Protein AF-L8M013-F1 (afdb_monomer)

Sequence (254 aa):
MNTITHNISRQSQIEHWEDLLPSPTKLKSDFVDPFDELTPGQLEDLAILSRIRWLISSNKADPNGASAQEAKQIEKAFVKQGIDVEWLLSKRQMVRQQRIEQTTNNKIEAKDIKLSGVILPLYWNNERLLTHFLLMPYLGQCSHFPPPPPNQVIFVESTEPIAIQKLTANLQKSQYSLVWVSIEGTINLAATSHQVFRVDGMSWLESSYGAICHNISLCSPKEIAQVLAWQTREERKSLYPKLTELILVDIDSN

Mean predicted aligned error: 9.91 Å

Structure (mmCIF, N/CA/C/O backbone):
data_AF-L8M013-F1
#
_entry.id   AF-L8M013-F1
#
loop_
_atom_site.group_PDB
_atom_site.id
_atom_site.type_symbol
_atom_site.label_atom_id
_atom_site.label_alt_id
_atom_site.label_comp_id
_atom_site.label_asym_id
_atom_site.label_entity_id
_atom_site.label_seq_id
_atom_site.pdbx_PDB_ins_code
_atom_site.Cartn_x
_atom_site.Cartn_y
_atom_site.Cartn_z
_atom_site.occupancy
_atom_site.B_iso_or_equiv
_atom_site.auth_seq_id
_atom_site.auth_comp_id
_atom_site.auth_asym_id
_atom_site.auth_atom_id
_atom_site.pdbx_PDB_model_num
ATOM 1 N N . MET A 1 1 ? -0.720 12.482 -54.926 1.00 36.91 1 MET A N 1
ATOM 2 C CA . MET A 1 1 ? 0.163 11.925 -53.882 1.00 36.91 1 MET A CA 1
ATOM 3 C C . MET A 1 1 ? -0.163 12.642 -52.583 1.00 36.91 1 MET A C 1
ATOM 5 O O . MET A 1 1 ? 0.314 13.748 -52.396 1.00 36.91 1 MET A O 1
ATOM 9 N N . ASN A 1 2 ? -1.039 12.071 -51.753 1.00 30.50 2 ASN A N 1
ATOM 10 C CA . ASN A 1 2 ? -1.325 12.587 -50.413 1.00 30.50 2 ASN A CA 1
ATOM 11 C C . ASN A 1 2 ? -0.838 11.548 -49.410 1.00 30.50 2 ASN A C 1
ATOM 13 O O . ASN A 1 2 ? -1.379 10.447 -49.336 1.00 30.50 2 ASN A O 1
ATOM 17 N N . THR A 1 3 ? 0.221 11.897 -48.694 1.00 33.62 3 THR A N 1
ATOM 18 C CA . THR A 1 3 ? 0.799 11.087 -47.629 1.00 33.62 3 THR A CA 1
ATOM 19 C C . THR A 1 3 ? -0.118 11.188 -46.416 1.00 33.62 3 THR A C 1
ATOM 21 O O . THR A 1 3 ? -0.244 12.251 -45.813 1.00 33.62 3 THR A O 1
ATOM 24 N N . ILE A 1 4 ? -0.796 10.091 -46.085 1.00 36.78 4 ILE A N 1
ATOM 25 C CA . ILE A 1 4 ? -1.542 9.944 -44.836 1.00 36.78 4 ILE A CA 1
ATOM 26 C C . ILE A 1 4 ? -0.498 9.715 -43.743 1.00 36.78 4 ILE A C 1
ATOM 28 O O . ILE A 1 4 ? 0.050 8.623 -43.608 1.00 36.78 4 ILE A O 1
ATOM 32 N N . THR A 1 5 ? -0.177 10.755 -42.980 1.00 34.31 5 THR A N 1
ATOM 33 C CA . THR A 1 5 ? 0.514 10.607 -41.701 1.00 34.31 5 THR A CA 1
ATOM 34 C C . THR A 1 5 ? -0.458 9.955 -40.723 1.00 34.31 5 THR A C 1
ATOM 36 O O . THR A 1 5 ? -1.356 10.599 -40.183 1.00 34.31 5 THR A O 1
ATOM 39 N N . HIS A 1 6 ? -0.298 8.647 -40.512 1.00 35.09 6 HIS A N 1
ATOM 40 C CA . HIS A 1 6 ? -0.920 7.955 -39.392 1.00 35.09 6 HIS A CA 1
ATOM 41 C C . HIS A 1 6 ? -0.385 8.565 -38.097 1.00 35.09 6 HIS A C 1
ATOM 43 O O . HIS A 1 6 ? 0.745 8.312 -37.685 1.00 35.09 6 HIS A O 1
ATOM 49 N N . ASN A 1 7 ? -1.208 9.402 -37.472 1.00 35.09 7 ASN A N 1
ATOM 50 C CA . ASN A 1 7 ? -1.009 9.853 -36.108 1.00 35.09 7 ASN A CA 1
ATOM 51 C C . ASN A 1 7 ? -1.285 8.636 -35.215 1.00 35.09 7 ASN A C 1
ATOM 53 O O . ASN A 1 7 ? -2.433 8.340 -34.883 1.00 35.09 7 ASN A O 1
ATOM 57 N N . ILE A 1 8 ? -0.239 7.854 -34.943 1.00 40.97 8 ILE A N 1
ATOM 58 C CA . ILE A 1 8 ? -0.293 6.744 -33.995 1.00 40.97 8 ILE A CA 1
ATOM 59 C C . ILE A 1 8 ? -0.664 7.369 -32.653 1.00 40.97 8 ILE A C 1
ATOM 61 O O . ILE A 1 8 ? 0.114 8.115 -32.062 1.00 40.97 8 ILE A O 1
ATOM 65 N N . SER A 1 9 ? -1.894 7.110 -32.215 1.00 39.97 9 SER A N 1
ATOM 66 C CA . SER A 1 9 ? -2.356 7.372 -30.859 1.00 39.97 9 SER A CA 1
ATOM 67 C C . SER A 1 9 ? -1.301 6.842 -29.890 1.00 39.97 9 SER A C 1
ATOM 69 O O . SER A 1 9 ? -1.160 5.626 -29.778 1.00 39.97 9 SER A O 1
ATOM 71 N N . ARG A 1 10 ? -0.553 7.722 -29.204 1.00 44.50 10 ARG A N 1
ATOM 72 C CA . ARG A 1 10 ? 0.240 7.329 -28.030 1.00 44.50 10 ARG A CA 1
ATOM 73 C C . ARG A 1 10 ? -0.723 6.610 -27.090 1.00 44.50 10 ARG A C 1
ATOM 75 O O . ARG A 1 10 ? -1.581 7.257 -26.490 1.00 44.50 10 ARG A O 1
ATOM 82 N N . GLN A 1 11 ? -0.623 5.286 -26.992 1.00 51.31 11 GLN A N 1
ATOM 83 C CA . GLN A 1 11 ? -1.161 4.589 -25.833 1.00 51.31 11 GLN A CA 1
ATOM 84 C C . GLN A 1 11 ? -0.544 5.280 -24.618 1.00 51.31 11 GLN A C 1
ATOM 86 O O . GLN A 1 11 ? 0.661 5.501 -24.558 1.00 51.31 11 GLN A O 1
ATOM 91 N N . SER A 1 12 ? -1.407 5.784 -23.743 1.00 63.56 12 SER A N 1
ATOM 92 C CA . SER A 1 12 ? -1.035 6.641 -22.622 1.00 63.56 12 SER A CA 1
ATOM 93 C C . SER A 1 12 ? -0.095 5.884 -21.685 1.00 63.56 12 SER A C 1
ATOM 95 O O . SER A 1 12 ? -0.559 5.017 -20.948 1.00 63.56 12 SER A O 1
ATOM 97 N N . GLN A 1 13 ? 1.191 6.195 -21.753 1.00 86.19 13 GLN A N 1
ATOM 98 C CA . GLN A 1 13 ? 2.230 5.671 -20.879 1.00 86.19 13 GLN A CA 1
ATOM 99 C C . GLN A 1 13 ? 2.084 6.282 -19.479 1.00 86.19 13 GLN A C 1
ATOM 101 O O . GLN A 1 13 ? 1.760 7.463 -19.357 1.00 86.19 13 GLN A O 1
ATOM 106 N N . ILE A 1 14 ? 2.291 5.478 -18.437 1.00 93.06 14 ILE A N 1
ATOM 107 C CA . ILE A 1 14 ? 2.380 5.941 -17.047 1.00 93.06 14 ILE A CA 1
ATOM 108 C C . ILE A 1 14 ? 3.816 6.405 -16.807 1.00 93.06 14 ILE A C 1
ATOM 110 O O . ILE A 1 14 ? 4.729 5.581 -16.815 1.00 93.06 14 ILE A O 1
ATOM 114 N N . GLU A 1 15 ? 4.021 7.706 -16.605 1.00 94.06 15 GLU A N 1
ATOM 115 C CA . GLU A 1 15 ? 5.359 8.297 -16.421 1.00 94.06 15 GLU A CA 1
ATOM 116 C C . GLU A 1 15 ? 5.521 8.980 -15.058 1.00 94.06 15 GLU A C 1
ATOM 118 O O . GLU A 1 15 ? 6.640 9.252 -14.606 1.00 94.06 15 GLU A O 1
ATOM 123 N N . HIS A 1 16 ? 4.406 9.263 -14.383 1.00 93.38 16 HIS A N 1
ATOM 124 C CA . HIS A 1 16 ? 4.383 10.023 -13.144 1.00 93.38 16 HIS A CA 1
ATOM 125 C C . HIS A 1 16 ? 3.481 9.375 -12.087 1.00 93.38 16 HIS A C 1
ATOM 127 O O . HIS A 1 16 ? 2.515 8.680 -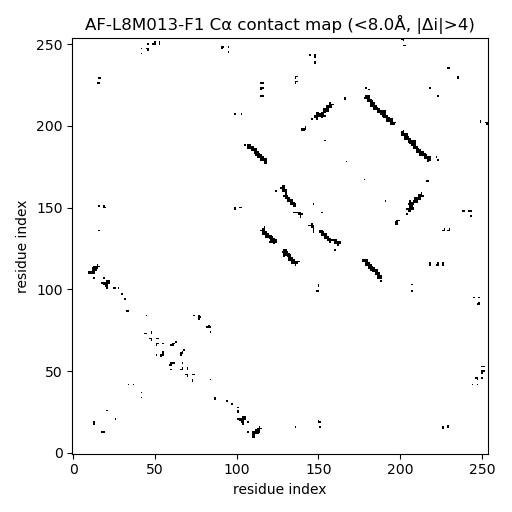12.394 1.00 93.38 16 HIS A O 1
ATOM 133 N N . TRP A 1 17 ? 3.784 9.606 -10.807 1.00 92.69 17 TRP A N 1
ATOM 134 C CA . TRP A 1 17 ? 3.012 9.033 -9.697 1.00 92.69 17 TRP A CA 1
ATOM 135 C C . TRP A 1 17 ? 1.581 9.581 -9.635 1.00 92.69 17 TRP A C 1
ATOM 137 O O . TRP A 1 17 ? 0.670 8.867 -9.207 1.00 92.69 17 TRP A O 1
ATOM 147 N N . GLU A 1 18 ? 1.366 10.812 -10.107 1.00 89.88 18 GLU A N 1
ATOM 148 C CA . GLU A 1 18 ? 0.035 11.397 -10.280 1.00 89.88 18 GLU A CA 1
ATOM 149 C C . GLU A 1 18 ? -0.837 10.652 -11.302 1.00 89.88 18 GLU A C 1
ATOM 151 O O . GLU A 1 18 ? -2.061 10.663 -11.174 1.00 89.88 18 GLU A O 1
ATOM 156 N N . ASP A 1 19 ? -0.245 9.938 -12.266 1.00 91.50 19 ASP A N 1
ATOM 157 C CA . ASP A 1 19 ? -1.005 9.162 -13.254 1.00 91.50 19 ASP A CA 1
ATOM 158 C C . ASP A 1 19 ? -1.730 7.966 -12.609 1.00 91.50 19 ASP A C 1
ATOM 160 O O . ASP A 1 19 ? -2.653 7.398 -13.194 1.00 91.50 19 ASP A O 1
ATOM 164 N N . LEU A 1 20 ? -1.342 7.584 -11.387 1.00 90.25 20 LEU A N 1
ATOM 165 C CA . LEU A 1 20 ? -1.973 6.521 -10.604 1.00 90.25 20 LEU A CA 1
ATOM 166 C C . LEU A 1 20 ? -3.153 7.013 -9.753 1.00 90.25 20 LEU A C 1
ATOM 168 O O . LEU A 1 20 ? -3.842 6.197 -9.131 1.00 90.25 20 LEU A O 1
ATOM 172 N N . LEU A 1 21 ? -3.398 8.324 -9.702 1.00 86.50 21 LEU A N 1
ATOM 173 C CA . LEU A 1 21 ? -4.532 8.895 -8.979 1.00 86.50 21 LEU A CA 1
ATOM 174 C C . LEU A 1 21 ? -5.854 8.546 -9.668 1.00 86.50 21 LEU A C 1
ATOM 176 O O . LEU A 1 21 ? -5.915 8.453 -10.899 1.00 86.50 21 LEU A O 1
ATOM 180 N N . PRO A 1 22 ? -6.946 8.374 -8.904 1.00 81.06 22 PRO A N 1
ATOM 181 C CA . PRO A 1 22 ? -8.237 8.058 -9.493 1.00 81.06 22 PRO A CA 1
ATOM 182 C C . PRO A 1 22 ? -8.670 9.177 -10.448 1.00 81.06 22 PRO A C 1
ATOM 184 O O . PRO A 1 22 ? -8.411 10.359 -10.216 1.00 81.06 22 PRO A O 1
ATOM 187 N N . SER A 1 23 ? -9.382 8.818 -11.520 1.00 67.81 23 SER A N 1
ATOM 188 C CA . SER A 1 23 ? -9.989 9.831 -12.392 1.00 67.81 23 SER A CA 1
ATOM 189 C C . SER A 1 23 ? -10.928 10.736 -11.565 1.00 67.81 23 SER A C 1
ATOM 191 O O . SER A 1 23 ? -11.692 10.202 -10.757 1.00 67.81 23 SER A O 1
ATOM 193 N N . PRO A 1 24 ? -10.971 12.066 -11.799 1.00 61.06 24 PRO A N 1
ATOM 194 C CA . PRO A 1 24 ? -11.792 13.005 -11.017 1.00 61.06 24 PRO A CA 1
ATOM 195 C C . PRO A 1 24 ? -13.281 12.633 -10.932 1.00 61.06 24 PRO A C 1
ATOM 197 O O . PRO A 1 24 ? -13.976 12.993 -9.987 1.00 61.06 24 PRO A O 1
ATOM 200 N N . THR A 1 25 ? -13.782 11.882 -11.914 1.00 54.19 25 THR A N 1
ATOM 201 C CA . THR A 1 25 ? -15.161 11.388 -11.992 1.00 54.19 25 THR A CA 1
ATOM 202 C C . THR A 1 25 ? -15.491 10.291 -10.971 1.00 54.19 25 THR A C 1
ATOM 204 O O . THR A 1 25 ? -16.665 10.080 -10.692 1.00 54.19 25 THR A O 1
ATOM 207 N N . LYS A 1 26 ? -14.487 9.606 -10.403 1.00 54.88 26 LYS A N 1
ATOM 208 C CA . LYS A 1 26 ? -14.655 8.497 -9.441 1.00 54.88 26 LYS A CA 1
ATOM 209 C C . LYS A 1 26 ? -14.830 8.972 -7.993 1.00 54.88 26 LYS A C 1
ATOM 211 O O . LYS A 1 26 ? -15.277 8.206 -7.152 1.00 54.88 26 LYS A O 1
ATOM 216 N N . LEU A 1 27 ? -14.539 10.245 -7.712 1.00 53.69 27 LEU A N 1
ATOM 217 C CA . LEU A 1 27 ? -14.668 10.849 -6.378 1.00 53.69 27 LEU A CA 1
ATOM 218 C C . LEU A 1 27 ? -16.128 11.031 -5.914 1.00 53.69 27 LEU A C 1
ATOM 220 O O . LEU A 1 27 ? -16.359 11.493 -4.802 1.00 53.69 27 LEU A O 1
ATOM 224 N N . LYS A 1 28 ? -17.113 10.689 -6.753 1.00 51.72 28 LYS A N 1
ATOM 225 C CA . LYS A 1 28 ? -18.542 10.716 -6.422 1.00 51.72 28 LYS A CA 1
ATOM 226 C C . LYS A 1 28 ? -19.086 9.289 -6.383 1.00 51.72 28 LYS A C 1
ATOM 228 O O . LYS A 1 28 ? -19.685 8.836 -7.353 1.00 51.72 28 LYS A O 1
ATOM 233 N N . SER A 1 29 ? -18.843 8.570 -5.293 1.00 59.19 29 SER A N 1
ATOM 234 C CA . SER A 1 29 ? -19.618 7.366 -4.982 1.00 59.19 29 SER A CA 1
ATOM 235 C C . SER A 1 29 ? -20.791 7.736 -4.080 1.00 59.19 29 SER A C 1
ATOM 237 O O . SER A 1 29 ? -20.603 8.516 -3.150 1.00 59.19 29 SER A O 1
ATOM 239 N N . ASP A 1 30 ? -21.942 7.092 -4.262 1.00 66.38 30 ASP A N 1
ATOM 240 C CA . ASP A 1 30 ? -23.061 7.147 -3.302 1.00 66.38 30 ASP A CA 1
ATOM 241 C C . ASP A 1 30 ? -22.770 6.350 -2.011 1.00 66.38 30 ASP A C 1
ATOM 243 O O . ASP A 1 30 ? -23.603 6.260 -1.111 1.00 66.38 30 ASP A O 1
ATOM 247 N N . PHE A 1 31 ? -21.585 5.737 -1.924 1.00 72.12 31 PHE A N 1
ATOM 248 C CA . PHE A 1 31 ? -21.122 5.030 -0.744 1.00 72.12 31 PHE A CA 1
ATOM 249 C C . PHE A 1 31 ? -20.857 6.012 0.400 1.00 72.12 31 PHE A C 1
ATOM 251 O O . PHE A 1 31 ? -19.979 6.869 0.301 1.00 72.12 31 PHE A O 1
ATOM 258 N N . VAL A 1 32 ? -21.608 5.851 1.488 1.00 80.50 32 VAL A N 1
ATOM 259 C CA . VAL A 1 32 ? -21.370 6.551 2.750 1.00 80.50 32 VAL A CA 1
ATOM 260 C C . VAL A 1 32 ? -20.425 5.701 3.581 1.00 80.50 32 VAL A C 1
ATOM 262 O O . VAL A 1 32 ? -20.741 4.560 3.924 1.00 80.50 32 VAL A O 1
ATOM 265 N N . ASP A 1 33 ? -19.259 6.257 3.880 1.00 82.88 33 ASP A N 1
ATOM 266 C CA . ASP A 1 33 ? -18.289 5.625 4.753 1.00 82.88 33 ASP A CA 1
ATOM 267 C C . ASP A 1 33 ? -18.712 5.814 6.221 1.00 82.88 33 ASP A C 1
ATOM 269 O O . ASP A 1 33 ? -18.704 6.942 6.709 1.00 82.88 33 ASP A O 1
ATOM 273 N N . PRO A 1 34 ? -19.088 4.749 6.950 1.00 86.12 34 PRO A N 1
ATOM 274 C CA . PRO A 1 34 ? -19.556 4.881 8.326 1.00 86.12 34 PRO A CA 1
ATOM 275 C C . PRO A 1 34 ? -18.461 5.311 9.311 1.00 86.12 34 PRO A C 1
ATOM 277 O O . PRO A 1 34 ? -18.777 5.687 10.437 1.00 86.12 34 PRO A O 1
ATOM 280 N N . PHE A 1 35 ? -17.184 5.250 8.922 1.00 86.19 35 PHE A N 1
ATOM 281 C CA . PHE A 1 35 ? -16.079 5.719 9.757 1.00 86.19 35 PHE A CA 1
ATOM 282 C C . PHE A 1 35 ? -15.850 7.231 9.615 1.00 86.19 35 PHE A C 1
ATOM 284 O O . PHE A 1 35 ? -15.336 7.832 10.554 1.00 86.19 35 PHE A O 1
ATOM 291 N N . ASP A 1 36 ? -16.305 7.862 8.520 1.00 83.69 36 ASP A N 1
ATOM 292 C CA . ASP A 1 36 ? -16.217 9.323 8.322 1.00 83.69 36 ASP A CA 1
ATOM 293 C C . ASP A 1 36 ? -17.080 10.101 9.345 1.00 83.69 36 ASP A C 1
ATOM 295 O O . ASP A 1 36 ? -16.887 11.301 9.546 1.00 83.69 36 ASP A O 1
ATOM 299 N N . GLU A 1 37 ? -18.033 9.433 10.005 1.00 86.06 37 GLU A N 1
ATOM 300 C CA . GLU A 1 37 ? -18.869 10.012 11.066 1.00 86.06 37 GLU A CA 1
ATOM 301 C C . GLU A 1 37 ? -18.182 10.011 12.445 1.00 86.06 37 GLU A C 1
ATOM 303 O O . GLU A 1 37 ? -18.655 10.671 13.375 1.00 86.06 37 GLU A O 1
ATOM 308 N N . LEU A 1 38 ? -17.067 9.287 12.593 1.00 85.44 38 LEU A N 1
ATOM 309 C CA . LEU A 1 38 ? -16.320 9.199 13.843 1.00 85.44 38 LEU A CA 1
ATOM 310 C C . LEU A 1 38 ? -15.318 10.351 13.974 1.00 85.44 38 LEU A C 1
ATOM 312 O O . LEU A 1 38 ? -14.641 10.767 13.037 1.00 85.44 38 LEU A O 1
ATOM 316 N N . THR A 1 39 ? -15.174 10.852 15.194 1.00 87.81 39 THR A N 1
ATOM 317 C CA . THR A 1 39 ? -14.108 11.789 15.559 1.00 87.81 39 THR A CA 1
ATOM 318 C C . THR A 1 39 ? -12.744 11.086 15.578 1.00 87.81 39 THR A C 1
ATOM 320 O O . THR A 1 39 ? -12.680 9.877 15.811 1.00 87.81 39 THR A O 1
ATOM 323 N N . PRO A 1 40 ? -11.625 11.825 15.447 1.00 79.69 40 PRO A N 1
ATOM 324 C CA . PRO A 1 40 ? -10.285 11.240 15.530 1.00 79.69 40 PRO A CA 1
ATOM 325 C C . PRO A 1 40 ? -10.040 10.406 16.797 1.00 79.69 40 PRO A C 1
ATOM 327 O O . PRO A 1 40 ? -9.463 9.328 16.713 1.00 79.69 40 PRO A O 1
ATOM 330 N N . GLY A 1 41 ? -10.534 10.861 17.956 1.00 83.44 41 GLY A N 1
ATOM 331 C CA . GLY A 1 41 ? -10.419 10.107 19.210 1.00 83.44 41 GLY A CA 1
ATOM 332 C C . GLY A 1 41 ? -11.259 8.827 19.220 1.00 83.44 41 GLY A C 1
ATOM 333 O O . GLY A 1 41 ? -10.804 7.801 19.703 1.00 83.44 41 GLY A O 1
ATOM 334 N N . GLN A 1 42 ? -12.455 8.843 18.621 1.00 88.25 42 GLN A N 1
ATOM 335 C CA . GLN A 1 42 ? -13.271 7.631 18.473 1.00 88.25 42 GLN A CA 1
ATOM 336 C C . GLN A 1 42 ? -12.623 6.616 17.524 1.00 88.25 42 GLN A C 1
ATOM 338 O O . GLN A 1 42 ? -12.711 5.415 17.759 1.00 88.25 42 GLN A O 1
ATOM 343 N N . LEU A 1 43 ? -11.963 7.073 16.459 1.00 83.56 43 LEU A N 1
ATOM 344 C CA . LEU A 1 43 ? -11.201 6.194 15.569 1.00 83.56 43 LEU A CA 1
ATOM 345 C C . LEU A 1 43 ? -10.008 5.570 16.301 1.00 83.56 43 LEU A C 1
ATOM 347 O O . LEU A 1 43 ? -9.775 4.370 16.173 1.00 83.56 43 LEU A O 1
ATOM 351 N N . GLU A 1 44 ? -9.288 6.355 17.102 1.00 80.88 44 GLU A N 1
ATOM 352 C CA . GLU A 1 44 ? -8.185 5.867 17.936 1.00 80.88 44 GLU A CA 1
ATOM 353 C C . GLU A 1 44 ? -8.662 4.825 18.958 1.00 80.88 44 GLU A C 1
ATOM 355 O O . GLU A 1 44 ? -8.125 3.717 19.008 1.00 80.88 44 GLU A O 1
ATOM 360 N N . ASP A 1 45 ? -9.734 5.120 19.691 1.00 87.62 45 ASP A N 1
ATOM 361 C CA . ASP A 1 45 ? -10.357 4.194 20.638 1.00 87.62 45 ASP A CA 1
ATOM 362 C C . ASP A 1 45 ? -10.792 2.888 19.955 1.00 87.62 45 ASP A C 1
ATOM 364 O O . ASP A 1 45 ? -10.560 1.792 20.472 1.00 87.62 45 ASP A O 1
ATOM 368 N N . LEU A 1 46 ? -11.386 2.971 18.759 1.00 87.31 46 LEU A N 1
ATOM 369 C CA . LEU A 1 46 ? -11.796 1.797 17.986 1.00 87.31 46 LEU A CA 1
ATOM 370 C C . LEU A 1 46 ? -10.585 0.956 17.548 1.00 87.31 46 LEU A C 1
ATOM 372 O O . LEU A 1 46 ? -10.660 -0.280 17.549 1.00 87.31 46 LEU A O 1
ATOM 376 N N . ALA A 1 47 ? -9.464 1.608 17.219 1.00 81.06 47 ALA A N 1
ATOM 377 C CA . ALA A 1 47 ? -8.202 0.945 16.908 1.00 81.06 47 ALA A CA 1
ATOM 378 C C . ALA A 1 47 ? -7.654 0.194 18.129 1.00 81.06 47 ALA A C 1
ATOM 380 O O . ALA A 1 47 ? -7.359 -1.002 18.056 1.00 81.06 47 ALA A O 1
ATOM 381 N N . ILE A 1 48 ? -7.569 0.879 19.271 1.00 84.50 48 ILE A N 1
ATOM 382 C CA . ILE A 1 48 ? -7.080 0.312 20.532 1.00 84.50 48 ILE A CA 1
ATOM 383 C C . ILE A 1 48 ? -7.948 -0.879 20.943 1.00 84.50 48 ILE A C 1
ATOM 385 O O . ILE A 1 48 ? -7.429 -1.964 21.218 1.00 84.50 48 ILE A O 1
ATOM 389 N N . LEU A 1 49 ? -9.272 -0.718 20.910 1.00 89.75 49 LEU A N 1
ATOM 390 C CA . LEU A 1 49 ? -10.216 -1.773 21.259 1.00 89.75 49 LEU A CA 1
ATOM 391 C C . LEU A 1 49 ? -10.015 -3.023 20.399 1.00 89.75 49 LEU A C 1
ATOM 393 O O . LEU A 1 49 ? -9.857 -4.129 20.925 1.00 89.75 49 LEU A O 1
ATOM 397 N N . SER A 1 50 ? -9.995 -2.858 19.076 1.00 85.38 50 SER A N 1
ATOM 398 C CA . SER A 1 50 ? -9.782 -3.983 18.169 1.00 85.38 50 SER A CA 1
ATOM 399 C C . SER A 1 50 ? -8.422 -4.649 18.418 1.00 85.38 50 SER A C 1
ATOM 401 O O . SER A 1 50 ? -8.324 -5.871 18.308 1.00 85.38 5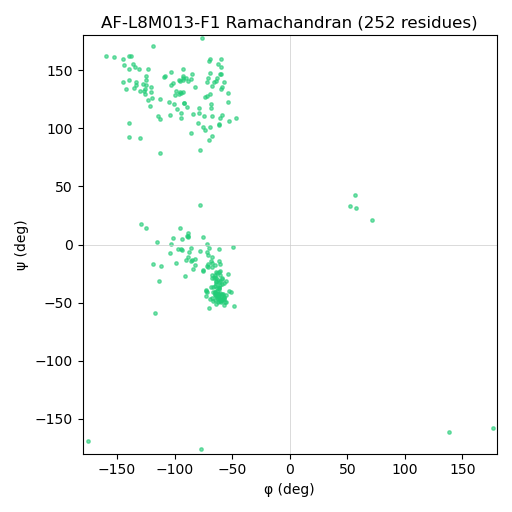0 SER A O 1
ATOM 403 N N . ARG A 1 51 ? -7.382 -3.879 18.780 1.00 82.62 51 ARG A N 1
ATOM 404 C CA . ARG A 1 51 ? -6.014 -4.388 18.992 1.00 82.62 51 ARG A CA 1
ATOM 405 C C . ARG A 1 51 ? -5.942 -5.261 20.215 1.00 82.62 51 ARG A C 1
ATOM 407 O O . ARG A 1 51 ? -5.393 -6.360 20.164 1.00 82.62 51 ARG A O 1
ATOM 414 N N . ILE A 1 52 ? -6.530 -4.786 21.299 1.00 88.12 52 ILE A N 1
ATOM 415 C CA . ILE A 1 52 ? -6.594 -5.526 22.549 1.00 88.12 52 ILE A CA 1
ATOM 416 C C . ILE A 1 52 ? -7.412 -6.807 22.361 1.00 88.12 52 ILE A C 1
ATOM 418 O O . ILE A 1 52 ? -6.964 -7.871 22.788 1.00 88.12 52 ILE A O 1
ATOM 422 N N . ARG A 1 53 ? -8.564 -6.738 21.675 1.00 89.88 53 ARG A N 1
ATOM 423 C CA . ARG A 1 53 ? -9.389 -7.921 21.373 1.00 89.88 53 ARG A CA 1
ATOM 424 C C . ARG A 1 53 ? -8.598 -8.985 20.611 1.00 89.88 53 ARG A C 1
ATOM 426 O O . ARG A 1 53 ? -8.608 -10.142 21.027 1.00 89.88 53 ARG A O 1
ATOM 433 N N . TRP A 1 54 ? -7.856 -8.591 19.575 1.00 86.31 54 TRP A N 1
ATOM 434 C CA . TRP A 1 54 ? -6.999 -9.513 18.828 1.00 86.31 54 TRP A CA 1
ATOM 435 C C . TRP A 1 54 ? -5.858 -10.094 19.673 1.00 86.31 54 TRP A C 1
ATOM 437 O O . TRP A 1 54 ? -5.559 -11.287 19.587 1.00 86.31 54 TRP A O 1
ATOM 447 N N . LEU A 1 55 ? -5.207 -9.275 20.508 1.00 85.50 55 LEU A N 1
ATOM 448 C CA . LEU A 1 55 ? -4.128 -9.741 21.384 1.00 85.50 55 LEU A CA 1
ATOM 449 C C . LEU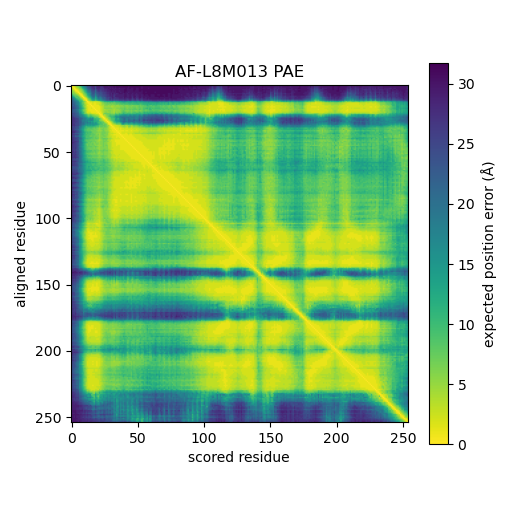 A 1 55 ? -4.637 -10.797 22.367 1.00 85.50 55 LEU A C 1
ATOM 451 O O . LEU A 1 55 ? -3.974 -11.812 22.572 1.00 85.50 55 LEU A O 1
ATOM 455 N N . ILE A 1 56 ? -5.821 -10.583 22.941 1.00 90.75 56 ILE A N 1
ATOM 456 C CA . ILE A 1 56 ? -6.460 -11.541 23.845 1.00 90.75 56 ILE A CA 1
ATOM 457 C C . ILE A 1 56 ? -6.846 -12.818 23.086 1.00 90.75 56 ILE A C 1
ATOM 459 O O . ILE A 1 56 ? -6.497 -13.911 23.532 1.00 90.75 56 ILE A O 1
ATOM 463 N N . SER A 1 57 ? -7.502 -12.715 21.921 1.00 89.69 57 SER A N 1
ATOM 464 C CA . SER A 1 57 ? -7.911 -13.894 21.136 1.00 89.69 57 SER A CA 1
ATOM 465 C C . SER A 1 57 ? -6.726 -14.703 20.605 1.00 89.69 57 SER A C 1
ATOM 467 O O . SER A 1 57 ? -6.830 -15.914 20.434 1.00 89.69 57 SER A O 1
ATOM 469 N N . SER A 1 58 ? -5.588 -14.044 20.379 1.00 87.00 58 SER A N 1
ATOM 470 C CA . SER A 1 58 ? -4.331 -14.661 19.942 1.00 87.00 58 SER A CA 1
ATOM 471 C C . SER A 1 58 ? -3.454 -15.142 21.103 1.00 87.00 58 SER A C 1
ATOM 473 O O . SER A 1 58 ? -2.307 -15.530 20.878 1.00 87.00 58 SER A O 1
ATOM 475 N N . ASN A 1 59 ? -3.958 -15.106 22.344 1.00 92.56 59 ASN A N 1
ATOM 476 C CA . ASN A 1 59 ? -3.241 -15.505 23.559 1.00 92.56 59 ASN A CA 1
ATOM 477 C C . ASN A 1 59 ? -1.920 -14.734 23.790 1.00 92.56 59 ASN A C 1
ATOM 479 O O . ASN A 1 59 ? -0.952 -15.271 24.330 1.00 92.56 59 ASN A O 1
ATOM 483 N N . LYS A 1 60 ? -1.872 -13.468 23.352 1.00 87.94 60 LYS A N 1
ATOM 484 C CA . LYS A 1 60 ? -0.733 -12.541 23.488 1.00 87.94 60 LYS A CA 1
ATOM 485 C C . LYS A 1 60 ? -0.931 -11.482 24.581 1.00 87.94 60 LYS A C 1
ATOM 487 O O . LYS A 1 60 ? 0.002 -10.741 24.874 1.00 87.94 60 LYS A O 1
ATOM 492 N N . ALA A 1 61 ? -2.119 -11.398 25.176 1.00 91.81 61 ALA A N 1
ATOM 493 C CA . ALA A 1 61 ? -2.423 -10.532 26.313 1.00 91.81 61 ALA A CA 1
ATOM 494 C C . ALA A 1 61 ? -3.328 -11.253 27.322 1.00 91.81 61 ALA A C 1
ATOM 496 O O . ALA A 1 61 ? -4.121 -12.115 26.944 1.00 91.81 61 ALA A O 1
ATOM 497 N N . ASP A 1 62 ? -3.216 -10.886 28.603 1.00 94.19 62 ASP A N 1
ATOM 498 C CA . ASP A 1 62 ? -4.050 -11.441 29.674 1.00 94.19 62 ASP A CA 1
ATOM 499 C C . ASP A 1 62 ? -5.513 -10.969 29.518 1.00 94.19 62 ASP A C 1
ATOM 501 O O . ASP A 1 62 ? -5.763 -9.758 29.575 1.00 94.19 62 ASP A O 1
ATOM 505 N N . PRO A 1 63 ? -6.496 -11.884 29.376 1.00 94.31 63 PRO A N 1
ATOM 506 C CA . PRO A 1 63 ? -7.918 -11.539 29.276 1.00 94.31 63 PRO A CA 1
ATOM 507 C C . PRO A 1 63 ? -8.486 -10.817 30.510 1.00 94.31 63 PRO A C 1
ATOM 509 O O . PRO A 1 63 ? -9.584 -10.260 30.444 1.00 94.31 63 PRO A O 1
ATOM 512 N N . ASN A 1 64 ? -7.769 -10.815 31.635 1.00 95.94 64 ASN A N 1
ATOM 513 C CA . ASN A 1 64 ? -8.148 -10.124 32.867 1.00 95.94 64 ASN A CA 1
ATOM 514 C C . ASN A 1 64 ? -7.185 -8.984 33.247 1.00 95.94 64 ASN A C 1
ATOM 516 O O . ASN A 1 64 ? -7.384 -8.336 34.279 1.00 95.94 64 ASN A O 1
ATOM 520 N N . GLY A 1 65 ? -6.171 -8.723 32.418 1.00 95.25 65 GLY A N 1
ATOM 521 C CA . GLY A 1 65 ? -5.143 -7.715 32.665 1.00 95.25 65 GLY A CA 1
ATOM 522 C C . GLY A 1 65 ? -5.597 -6.276 32.399 1.00 95.25 65 GLY A C 1
ATOM 523 O O . GLY A 1 65 ? -6.748 -6.007 32.051 1.00 95.25 65 GLY A O 1
ATOM 524 N N . ALA A 1 66 ? -4.660 -5.332 32.533 1.00 95.75 66 ALA A N 1
ATOM 525 C CA . ALA A 1 66 ? -4.913 -3.899 32.351 1.00 95.75 66 ALA A CA 1
ATOM 526 C C . ALA A 1 66 ? -5.491 -3.564 30.964 1.00 95.75 66 ALA A C 1
ATOM 528 O O . ALA A 1 66 ? -6.505 -2.876 30.882 1.00 95.75 66 ALA A O 1
ATOM 529 N N . SER A 1 67 ? -4.931 -4.125 29.886 1.00 91.69 67 SER A N 1
ATOM 530 C CA . SER A 1 67 ? -5.453 -3.922 28.528 1.00 91.69 67 SER A CA 1
ATOM 531 C C . SER A 1 67 ? -6.897 -4.416 28.392 1.00 91.69 67 SER A C 1
ATOM 533 O O . SER A 1 67 ? -7.745 -3.727 27.839 1.00 91.69 67 SER A O 1
ATOM 535 N N . ALA A 1 68 ? -7.243 -5.571 28.968 1.00 95.56 68 ALA A N 1
ATOM 536 C CA . ALA A 1 68 ? -8.623 -6.057 28.935 1.00 95.56 68 ALA A CA 1
ATOM 537 C C . ALA A 1 68 ? -9.598 -5.129 29.688 1.00 95.56 68 ALA A C 1
ATOM 539 O O . ALA A 1 68 ? -10.770 -5.025 29.322 1.00 95.56 68 ALA A O 1
ATOM 540 N N . GLN A 1 69 ? -9.139 -4.446 30.742 1.00 96.69 69 GLN A N 1
ATOM 541 C CA . GLN A 1 69 ? -9.936 -3.439 31.448 1.00 96.69 69 GLN A CA 1
ATOM 542 C C . GLN A 1 69 ? -10.110 -2.163 30.620 1.00 96.69 69 GLN A C 1
ATOM 544 O O . GLN A 1 69 ? -11.214 -1.625 30.581 1.00 96.69 69 GLN A O 1
ATOM 549 N N . GLU A 1 70 ? -9.059 -1.717 29.934 1.00 95.38 70 GLU A N 1
ATOM 550 C CA . GLU A 1 70 ? -9.091 -0.591 28.997 1.00 95.38 70 GLU A CA 1
ATOM 551 C C . GLU A 1 70 ? -10.082 -0.843 27.852 1.00 95.38 70 GLU A C 1
ATOM 553 O O . GLU A 1 70 ? -10.991 -0.041 27.643 1.00 95.38 70 GLU A O 1
ATOM 558 N N . ALA A 1 71 ? -10.025 -2.015 27.207 1.00 94.38 71 ALA A N 1
ATOM 559 C CA . ALA A 1 71 ? -10.996 -2.406 26.182 1.00 94.38 71 ALA A CA 1
ATOM 560 C C . ALA A 1 71 ? -12.448 -2.339 26.693 1.00 94.38 71 ALA A C 1
ATOM 562 O O . ALA A 1 71 ? -13.316 -1.779 26.026 1.00 94.38 71 ALA A O 1
ATOM 563 N N . LYS A 1 72 ? -12.715 -2.819 27.917 1.00 96.75 72 LYS A N 1
ATOM 564 C CA . LYS A 1 72 ? -14.048 -2.719 28.545 1.00 96.75 72 LYS A CA 1
ATOM 565 C C . LYS A 1 72 ? -14.481 -1.271 28.799 1.00 96.75 72 LYS A C 1
ATOM 567 O O . LYS A 1 72 ? -15.679 -0.991 28.808 1.00 96.75 72 LYS A O 1
ATOM 572 N N . GLN A 1 73 ? -13.549 -0.360 29.082 1.00 97.44 73 GLN A N 1
ATOM 573 C CA . GLN A 1 73 ? -13.856 1.062 29.266 1.00 97.44 73 GLN A CA 1
ATOM 574 C C . GLN A 1 73 ? -14.193 1.727 27.932 1.00 97.44 73 GLN A C 1
ATOM 576 O O . GLN A 1 73 ? -15.206 2.424 27.857 1.00 97.44 73 GLN A O 1
ATOM 581 N N . ILE A 1 74 ? -13.412 1.442 26.888 1.00 95.94 74 ILE A N 1
ATOM 582 C CA . ILE A 1 74 ? -13.660 1.919 25.526 1.00 95.94 74 ILE A CA 1
ATOM 583 C C . ILE A 1 74 ? -15.026 1.425 25.020 1.00 95.94 74 ILE A C 1
ATOM 585 O O . ILE A 1 74 ? -15.850 2.225 24.579 1.00 95.94 74 ILE A O 1
ATOM 589 N N . GLU A 1 75 ? -15.336 0.133 25.174 1.00 95.88 75 GLU A N 1
ATOM 590 C CA . GLU A 1 75 ? -16.645 -0.429 24.800 1.00 95.88 75 GLU A CA 1
ATOM 591 C C . GLU A 1 75 ? -17.804 0.281 25.512 1.00 95.88 75 GLU A C 1
ATOM 593 O O . GLU A 1 75 ? -18.789 0.670 24.883 1.00 95.88 75 GLU A O 1
ATOM 598 N N . LYS A 1 76 ? -17.683 0.513 26.826 1.00 97.44 76 LYS A N 1
ATOM 599 C CA . LYS A 1 76 ? -18.695 1.261 27.591 1.00 97.44 76 LYS A CA 1
ATOM 600 C C . LYS A 1 76 ? -18.854 2.694 27.089 1.00 97.44 76 LYS A C 1
ATOM 602 O O . LYS A 1 76 ? -19.976 3.207 27.080 1.00 97.44 76 LYS A O 1
ATOM 607 N N . ALA A 1 77 ? -17.758 3.344 26.703 1.00 97.38 77 ALA A N 1
ATOM 608 C CA . ALA A 1 77 ? -17.792 4.692 26.156 1.00 97.38 77 ALA A CA 1
ATOM 609 C C . ALA A 1 77 ? -18.538 4.728 24.816 1.00 97.38 77 ALA A C 1
ATOM 611 O O . ALA A 1 77 ? -19.385 5.605 24.642 1.00 97.38 77 ALA A O 1
ATOM 612 N N . PHE A 1 78 ? -18.301 3.766 23.919 1.00 96.94 78 PHE A N 1
ATOM 613 C CA . PHE A 1 78 ? -19.046 3.649 22.661 1.00 96.94 78 PHE A CA 1
ATOM 614 C C . PHE A 1 78 ? -20.537 3.390 22.887 1.00 96.94 78 PHE A C 1
ATOM 616 O O . PHE A 1 78 ? -21.368 4.096 22.316 1.00 96.94 78 PHE A O 1
ATOM 623 N N . VAL A 1 79 ? -20.894 2.477 23.800 1.00 96.44 79 VAL A N 1
ATOM 624 C CA . VAL A 1 79 ? -22.301 2.204 24.150 1.00 96.44 79 VAL A CA 1
ATOM 625 C C . VAL A 1 79 ? -23.004 3.462 24.666 1.00 96.44 79 VAL A C 1
ATOM 627 O O . VAL A 1 79 ? -24.120 3.762 24.251 1.00 96.44 79 VAL A O 1
ATOM 630 N N . LYS A 1 80 ? -22.350 4.244 25.536 1.00 97.50 80 LYS A N 1
ATOM 631 C CA . LYS A 1 80 ? -22.905 5.508 26.053 1.00 97.50 80 LYS A CA 1
ATOM 632 C C . LYS A 1 80 ? -23.134 6.546 24.948 1.00 97.50 80 LYS A C 1
ATOM 634 O O . LYS A 1 80 ? -24.029 7.378 25.074 1.00 97.50 80 LYS A O 1
ATOM 639 N N . GLN A 1 81 ? -22.322 6.503 23.897 1.00 96.50 81 GLN A N 1
ATOM 640 C CA . GLN A 1 81 ? -22.417 7.379 22.730 1.00 96.50 81 GLN A CA 1
ATOM 641 C C . GLN A 1 81 ? -23.397 6.850 21.669 1.00 96.50 81 GLN A C 1
ATOM 643 O O . GLN A 1 81 ? -23.628 7.532 20.677 1.00 96.50 81 GLN A O 1
ATOM 648 N N . GLY A 1 82 ? -23.988 5.665 21.871 1.00 96.50 82 GLY A N 1
ATOM 649 C CA . GLY A 1 82 ? -24.879 5.035 20.896 1.00 96.50 82 GLY A CA 1
ATOM 650 C C . GLY A 1 82 ? -24.157 4.509 19.652 1.00 96.50 82 GLY A C 1
ATOM 651 O O . GLY A 1 82 ? -24.790 4.338 18.616 1.00 96.50 82 GLY A O 1
ATOM 652 N N . ILE A 1 83 ? -22.847 4.271 19.744 1.00 95.38 83 ILE A N 1
ATOM 653 C CA . ILE A 1 83 ? -22.021 3.789 18.635 1.00 95.38 83 ILE A CA 1
ATOM 654 C C . ILE A 1 83 ? -21.980 2.260 18.668 1.00 95.38 83 ILE A C 1
ATOM 656 O O . ILE A 1 83 ? -21.551 1.660 19.657 1.00 95.38 83 ILE A O 1
ATOM 660 N N . ASP A 1 84 ? -22.409 1.629 17.575 1.00 94.81 84 ASP A N 1
ATOM 661 C CA . ASP A 1 84 ? -22.391 0.175 17.414 1.00 94.81 84 ASP A CA 1
ATOM 662 C C . ASP A 1 84 ? -21.024 -0.301 16.898 1.00 94.81 84 ASP A C 1
ATOM 664 O O . ASP A 1 84 ? -20.734 -0.286 15.698 1.00 94.81 84 ASP A O 1
ATOM 668 N N . VAL A 1 85 ? -20.171 -0.721 17.835 1.00 91.25 85 VAL A N 1
ATOM 669 C CA . VAL A 1 85 ? -18.824 -1.229 17.544 1.00 91.25 85 VAL A CA 1
ATOM 670 C C . VAL A 1 85 ? -18.870 -2.483 16.676 1.00 91.25 85 VAL A C 1
ATOM 672 O O . VAL A 1 85 ? -18.112 -2.575 15.714 1.00 91.25 85 VAL A O 1
ATOM 675 N N . GLU A 1 86 ? -19.736 -3.450 16.983 1.00 92.62 86 GLU A N 1
ATOM 676 C CA . GLU A 1 86 ? -19.772 -4.718 16.245 1.00 92.62 86 GLU A CA 1
ATOM 677 C C . GLU A 1 86 ? -20.200 -4.489 14.797 1.00 92.62 86 GLU A C 1
ATOM 679 O O . GLU A 1 86 ? -19.601 -5.035 13.864 1.00 92.62 86 GLU A O 1
ATOM 684 N N . TRP A 1 87 ? -21.186 -3.615 14.589 1.00 92.56 87 TRP A N 1
ATOM 685 C CA . TRP A 1 87 ? -21.580 -3.203 13.253 1.00 92.56 87 TRP A CA 1
ATOM 686 C C . TRP A 1 87 ? -20.436 -2.497 12.517 1.00 92.56 87 TRP A C 1
ATOM 688 O O . TRP A 1 87 ? -20.117 -2.913 11.401 1.00 92.56 87 TRP A O 1
ATOM 698 N N . LEU A 1 88 ? -19.768 -1.507 13.125 1.00 89.75 88 LEU A N 1
ATOM 699 C CA . LEU A 1 88 ? -18.632 -0.803 12.508 1.00 89.75 88 LEU A CA 1
ATOM 700 C C . LEU A 1 88 ? -17.518 -1.773 12.100 1.00 89.75 88 LEU A C 1
ATOM 702 O O . LEU A 1 88 ? -17.072 -1.773 10.950 1.00 89.75 88 LEU A O 1
ATOM 706 N N . LEU A 1 89 ? -17.114 -2.659 13.013 1.00 86.12 89 LEU A N 1
ATOM 707 C CA . LEU A 1 89 ? -16.087 -3.664 12.751 1.00 86.12 89 LEU A CA 1
ATOM 708 C C . LEU A 1 89 ? -16.501 -4.628 11.629 1.00 86.12 89 LEU A C 1
ATOM 710 O O . LEU A 1 89 ? -15.673 -4.954 10.778 1.00 86.12 89 LEU A O 1
ATOM 714 N N . SER A 1 90 ? -17.785 -5.000 11.540 1.00 86.69 90 SER A N 1
ATOM 715 C CA . SER A 1 90 ? -18.306 -5.818 10.432 1.00 86.69 90 SER A CA 1
ATOM 716 C C . SER A 1 90 ? -18.232 -5.121 9.064 1.00 86.69 90 SER A C 1
ATOM 718 O O . SER A 1 90 ? -18.162 -5.789 8.030 1.00 86.69 90 SER A O 1
ATOM 720 N N . LYS A 1 91 ? -18.237 -3.778 9.024 1.00 85.69 91 LYS A N 1
ATOM 721 C CA . LYS A 1 91 ? -18.143 -2.992 7.780 1.00 85.69 91 LYS A CA 1
ATOM 722 C C . LYS A 1 91 ? -16.713 -2.746 7.317 1.00 85.69 91 LYS A C 1
ATOM 724 O O . LYS A 1 91 ? -16.526 -2.390 6.154 1.00 85.69 91 LYS A O 1
ATOM 729 N N . ARG A 1 92 ? -15.713 -2.985 8.168 1.00 80.12 92 ARG A N 1
ATOM 730 C CA . ARG A 1 92 ? -14.292 -2.701 7.909 1.00 80.12 92 ARG A CA 1
ATOM 731 C C . ARG A 1 92 ? -13.806 -3.210 6.549 1.00 80.12 92 ARG A C 1
ATOM 733 O O . ARG A 1 92 ? -13.256 -2.435 5.773 1.00 80.12 92 ARG A O 1
ATOM 740 N N . GLN A 1 93 ? -14.023 -4.490 6.234 1.00 75.88 93 GLN A N 1
ATOM 741 C CA . GLN A 1 93 ? -13.533 -5.080 4.979 1.00 75.88 93 GLN A CA 1
ATOM 742 C C . GLN A 1 93 ? -14.206 -4.457 3.747 1.00 75.88 93 GLN A C 1
ATOM 744 O O . GLN A 1 93 ? -13.540 -4.172 2.753 1.00 75.88 93 GLN A O 1
ATOM 749 N N . MET A 1 94 ? -15.516 -4.213 3.822 1.00 81.62 94 MET A N 1
ATOM 750 C CA . MET A 1 94 ? -16.278 -3.580 2.745 1.00 81.62 94 MET A CA 1
ATOM 751 C C . MET A 1 94 ? -15.814 -2.137 2.518 1.00 81.62 94 MET A C 1
ATOM 753 O O . MET A 1 94 ? -15.536 -1.761 1.383 1.00 81.62 94 MET A O 1
ATOM 757 N N . VAL A 1 95 ? -15.686 -1.349 3.590 1.00 80.38 95 VAL A N 1
ATOM 758 C CA . VAL A 1 95 ? -15.191 0.035 3.534 1.00 80.38 95 VAL A CA 1
ATOM 759 C C . VAL A 1 95 ? -13.788 0.082 2.944 1.00 80.38 95 VAL A C 1
ATOM 761 O O . VAL A 1 95 ? -13.536 0.859 2.030 1.00 80.38 95 VAL A O 1
ATOM 764 N N . ARG A 1 96 ? -12.885 -0.792 3.399 1.00 75.94 96 ARG A N 1
ATOM 765 C CA . ARG A 1 96 ? -11.528 -0.899 2.854 1.00 75.94 96 ARG A CA 1
ATOM 766 C C . ARG A 1 96 ? -11.544 -1.129 1.345 1.00 75.94 96 ARG A C 1
ATOM 768 O O . ARG A 1 96 ? -10.854 -0.421 0.616 1.00 75.94 96 ARG A O 1
ATOM 775 N N . GLN A 1 97 ? -12.332 -2.097 0.883 1.00 74.19 97 GLN A N 1
ATOM 776 C CA . GLN A 1 97 ? -12.447 -2.403 -0.540 1.00 74.19 97 GLN A CA 1
ATOM 777 C C . GLN A 1 97 ? -12.989 -1.202 -1.327 1.00 74.19 97 GLN A C 1
ATOM 779 O O . GLN A 1 97 ? -12.419 -0.834 -2.352 1.00 74.19 97 GLN A O 1
ATOM 784 N N . GLN A 1 98 ? -14.021 -0.532 -0.807 1.00 77.12 98 GLN A N 1
ATOM 785 C CA . GLN A 1 98 ? -14.574 0.680 -1.414 1.00 77.12 98 GLN A CA 1
ATOM 786 C C . GLN A 1 98 ? -13.555 1.824 -1.470 1.00 77.12 98 GLN A C 1
ATOM 788 O O . GLN A 1 98 ? -13.414 2.460 -2.512 1.00 77.12 98 GLN A O 1
ATOM 793 N N . ARG A 1 99 ? -12.778 2.061 -0.404 1.00 76.75 99 ARG A N 1
ATOM 794 C CA . ARG A 1 99 ? -11.708 3.074 -0.392 1.00 76.75 99 ARG A CA 1
ATOM 795 C C . ARG A 1 99 ? -10.622 2.765 -1.425 1.00 76.75 99 ARG A C 1
ATOM 797 O O . ARG A 1 99 ? -10.189 3.673 -2.133 1.00 76.75 99 ARG A O 1
ATOM 804 N N . ILE A 1 100 ? -10.203 1.503 -1.565 1.00 73.38 100 ILE A N 1
ATOM 805 C CA . ILE A 1 100 ? -9.247 1.077 -2.606 1.00 73.38 100 ILE A CA 1
ATOM 806 C C . ILE A 1 100 ? -9.835 1.329 -3.999 1.00 73.38 100 ILE A C 1
ATOM 808 O O . ILE A 1 100 ? -9.186 1.918 -4.863 1.00 73.38 100 ILE A O 1
ATOM 812 N N . GLU A 1 101 ? -11.086 0.940 -4.228 1.00 74.56 101 GLU A N 1
ATOM 813 C CA . GLU A 1 101 ? -11.761 1.186 -5.498 1.00 74.56 101 GLU A CA 1
ATOM 814 C C . GLU A 1 101 ? -11.841 2.684 -5.794 1.00 74.56 101 GLU A C 1
ATOM 816 O O . GLU A 1 101 ? -11.418 3.116 -6.857 1.00 74.56 101 GLU A O 1
ATOM 821 N N . GLN A 1 102 ? -12.288 3.520 -4.867 1.00 75.25 102 GLN A N 1
ATOM 822 C CA . GLN A 1 102 ? -12.417 4.962 -5.094 1.00 75.25 102 GLN A CA 1
ATOM 823 C C . GLN A 1 102 ? -11.076 5.661 -5.343 1.00 75.25 102 GLN A C 1
ATOM 825 O O . GLN A 1 102 ? -11.029 6.656 -6.066 1.00 75.25 102 GLN A O 1
ATOM 830 N N . THR A 1 103 ? -9.985 5.131 -4.787 1.00 77.19 103 THR A N 1
ATOM 831 C CA . THR A 1 103 ? -8.644 5.727 -4.886 1.00 77.19 103 THR A CA 1
ATOM 832 C C . THR A 1 103 ? -7.794 5.166 -6.025 1.00 77.19 103 THR A C 1
ATOM 834 O O . THR A 1 103 ? -6.707 5.678 -6.283 1.00 77.19 103 THR A O 1
ATOM 837 N N . THR A 1 104 ? -8.275 4.163 -6.760 1.00 82.00 104 THR A N 1
ATOM 838 C CA . THR A 1 104 ? -7.546 3.570 -7.892 1.00 82.00 104 THR A CA 1
ATOM 839 C C . THR A 1 104 ? -7.945 4.158 -9.239 1.00 82.00 104 THR A C 1
ATOM 841 O O . THR A 1 104 ? -9.125 4.382 -9.546 1.00 82.00 104 THR A O 1
ATOM 844 N N . ASN A 1 105 ? -6.949 4.340 -10.102 1.00 87.75 105 ASN A N 1
ATOM 845 C CA . ASN A 1 105 ? -7.149 4.676 -11.497 1.00 87.75 105 ASN A CA 1
ATOM 846 C C . ASN A 1 105 ? -7.507 3.416 -12.293 1.00 87.75 105 ASN A C 1
ATOM 848 O O . ASN A 1 105 ? -6.656 2.599 -12.626 1.00 87.75 105 ASN A O 1
ATOM 852 N N . ASN A 1 106 ? -8.784 3.268 -12.644 1.00 83.06 106 ASN A N 1
ATOM 853 C CA . ASN A 1 106 ? -9.254 2.113 -13.411 1.00 83.06 106 ASN A CA 1
ATOM 854 C C . ASN A 1 106 ? -8.801 2.117 -14.879 1.00 83.06 106 ASN A C 1
ATOM 856 O O . ASN A 1 106 ? -9.003 1.138 -15.590 1.00 83.06 106 ASN A O 1
ATOM 860 N N . LYS A 1 107 ? -8.203 3.215 -15.346 1.00 86.50 107 LYS A N 1
ATOM 861 C CA . LYS A 1 107 ? -7.683 3.327 -16.706 1.00 86.50 107 LYS A CA 1
ATOM 862 C C . LYS A 1 107 ? -6.241 2.848 -16.811 1.00 86.50 107 LYS A C 1
ATOM 864 O O . LYS A 1 107 ? -5.640 3.149 -17.829 1.00 86.50 107 LYS A O 1
ATOM 869 N N . ILE A 1 108 ? -5.651 2.207 -15.802 1.00 87.94 108 ILE A N 1
ATOM 870 C CA . ILE A 1 108 ? -4.231 1.807 -15.846 1.00 87.94 108 ILE A CA 1
ATOM 871 C C . ILE A 1 108 ? -3.989 0.416 -16.434 1.00 87.94 108 ILE A C 1
ATOM 873 O O . ILE A 1 108 ? -2.852 0.105 -16.755 1.00 87.94 108 ILE A O 1
ATOM 877 N N . GLU A 1 109 ? -5.040 -0.391 -16.582 1.00 90.56 109 GLU A N 1
ATOM 878 C CA . GLU A 1 109 ? -4.935 -1.792 -16.994 1.00 90.56 109 GLU A CA 1
ATOM 879 C C . GLU A 1 109 ? -4.146 -1.968 -18.300 1.00 90.56 109 GLU A C 1
ATOM 881 O O . GLU A 1 109 ? -4.429 -1.289 -19.294 1.00 90.56 109 GLU A O 1
ATOM 886 N N . ALA A 1 110 ? -3.180 -2.892 -18.283 1.00 92.75 110 ALA A N 1
ATOM 887 C CA . ALA A 1 110 ? -2.308 -3.256 -19.396 1.00 92.75 110 ALA A CA 1
ATOM 888 C C . ALA A 1 110 ? -1.585 -2.073 -20.066 1.00 92.75 110 ALA A C 1
ATOM 890 O O . ALA A 1 110 ? -1.356 -2.083 -21.278 1.00 92.75 110 ALA A O 1
ATOM 891 N N . LYS A 1 111 ? -1.233 -1.035 -19.298 1.00 94.38 111 LYS A N 1
ATOM 892 C CA . LYS A 1 111 ? -0.474 0.110 -19.818 1.00 94.38 111 LYS A CA 1
ATOM 893 C C . LYS A 1 111 ? 1.021 -0.059 -19.647 1.00 94.38 111 LYS A C 1
ATOM 895 O O . LYS A 1 111 ? 1.487 -0.641 -18.669 1.00 94.38 111 LYS A O 1
ATOM 900 N N . ASP A 1 112 ? 1.761 0.551 -20.562 1.00 96.75 112 ASP A N 1
ATOM 901 C CA . ASP A 1 112 ? 3.196 0.727 -20.404 1.00 96.75 112 ASP A CA 1
ATOM 902 C C . ASP A 1 112 ? 3.475 1.694 -19.253 1.00 96.75 112 ASP A C 1
ATOM 904 O O . ASP A 1 112 ? 2.837 2.746 -19.121 1.00 96.75 112 ASP A O 1
ATOM 908 N N . ILE A 1 113 ? 4.451 1.339 -18.429 1.00 96.69 113 ILE A N 1
ATOM 909 C CA . ILE A 1 113 ? 4.929 2.147 -17.315 1.00 96.69 113 ILE A CA 1
ATOM 910 C C . ILE A 1 113 ? 6.407 2.457 -17.508 1.00 96.69 113 ILE A C 1
ATOM 912 O O . ILE A 1 113 ? 7.193 1.574 -17.841 1.00 96.69 113 ILE A O 1
ATOM 916 N N . LYS A 1 114 ? 6.781 3.715 -17.272 1.00 97.06 114 LYS A N 1
ATOM 917 C CA . LYS A 1 114 ? 8.152 4.153 -17.022 1.00 97.06 114 LYS A CA 1
ATOM 918 C C . LYS A 1 114 ? 8.165 5.012 -15.769 1.00 97.06 114 LYS A C 1
ATOM 920 O O . LYS A 1 114 ? 7.936 6.214 -15.845 1.00 97.06 114 LYS A O 1
ATOM 925 N N . LEU A 1 115 ? 8.392 4.398 -14.613 1.00 97.31 115 LEU A N 1
ATOM 926 C CA . LEU A 1 115 ? 8.205 5.081 -13.337 1.00 97.31 115 LEU A CA 1
ATOM 927 C C . LEU A 1 115 ? 9.445 4.994 -12.461 1.00 97.31 115 LEU A C 1
ATOM 929 O O . LEU A 1 115 ? 10.027 3.929 -12.260 1.00 97.31 115 LEU A O 1
ATOM 933 N N . SER A 1 116 ? 9.827 6.145 -11.921 1.00 96.75 116 SER A N 1
ATOM 934 C CA . SER A 1 116 ? 10.943 6.273 -10.996 1.00 96.75 116 SER A CA 1
ATOM 935 C C . SER A 1 116 ? 10.466 6.264 -9.552 1.00 96.75 116 SER A C 1
ATOM 937 O O . SER A 1 116 ? 9.455 6.875 -9.212 1.00 96.75 116 SER A O 1
ATOM 939 N N . GLY A 1 117 ? 11.220 5.622 -8.671 1.00 94.06 117 GLY A N 1
ATOM 940 C CA . GLY A 1 117 ? 10.893 5.556 -7.256 1.00 94.06 117 GLY A CA 1
ATOM 941 C C . GLY A 1 117 ? 11.973 4.865 -6.447 1.00 94.06 117 GLY A C 1
ATOM 942 O O . GLY A 1 117 ? 13.077 4.606 -6.922 1.00 94.06 117 GLY A O 1
ATOM 943 N N . VAL A 1 118 ? 11.640 4.574 -5.202 1.00 91.12 118 VAL A N 1
ATOM 944 C CA . VAL A 1 118 ? 12.479 3.825 -4.280 1.00 91.12 118 VAL A CA 1
ATOM 945 C C . VAL A 1 118 ? 11.976 2.394 -4.191 1.00 91.12 118 VAL A C 1
ATOM 947 O O . VAL A 1 118 ? 10.765 2.177 -4.119 1.00 91.12 118 VAL A O 1
ATOM 950 N N . ILE A 1 119 ? 12.898 1.432 -4.160 1.00 91.00 119 ILE A N 1
ATOM 951 C CA . ILE A 1 119 ? 12.550 0.017 -3.997 1.00 91.00 119 ILE A CA 1
ATOM 952 C C . ILE A 1 119 ? 12.575 -0.432 -2.536 1.00 91.00 119 ILE A C 1
ATOM 954 O O . ILE A 1 119 ? 13.484 -0.087 -1.778 1.00 91.00 119 ILE A O 1
ATOM 958 N N . LEU A 1 120 ? 11.614 -1.279 -2.171 1.00 89.06 120 LEU A N 1
ATOM 959 C CA . LEU A 1 120 ? 11.666 -2.144 -0.997 1.00 89.06 120 LEU A CA 1
ATOM 960 C C . LEU A 1 120 ? 11.754 -3.607 -1.462 1.00 89.06 120 LEU A C 1
ATOM 962 O O . LEU A 1 120 ? 10.771 -4.132 -1.986 1.00 89.06 120 LEU A O 1
ATOM 966 N N . PRO A 1 121 ? 12.913 -4.269 -1.314 1.00 90.75 121 PRO A N 1
ATOM 967 C CA . PRO A 1 121 ? 13.080 -5.673 -1.689 1.00 90.75 121 PRO A CA 1
ATOM 968 C C . PRO A 1 121 ? 12.113 -6.602 -0.943 1.00 90.75 121 PRO A C 1
ATOM 970 O O . PRO A 1 121 ? 12.001 -6.489 0.275 1.00 90.75 121 PRO A O 1
ATOM 973 N N . LEU A 1 122 ? 11.480 -7.549 -1.649 1.00 90.44 122 LEU A N 1
ATOM 974 C CA . LEU A 1 122 ? 10.585 -8.547 -1.044 1.00 90.44 122 LEU A CA 1
ATOM 975 C C . LEU A 1 122 ? 11.109 -9.974 -1.213 1.00 90.44 122 LEU A C 1
ATOM 977 O O . LEU A 1 122 ? 11.362 -10.663 -0.227 1.00 90.44 122 LEU A O 1
ATOM 981 N N . TYR A 1 123 ? 11.308 -10.412 -2.458 1.00 92.81 123 TYR A N 1
ATOM 982 C CA . TYR A 1 123 ? 11.663 -11.799 -2.761 1.00 92.81 123 TYR A CA 1
ATOM 983 C C . TYR A 1 123 ? 12.947 -11.891 -3.577 1.00 92.81 123 TYR A C 1
ATOM 985 O O . TYR A 1 123 ? 13.198 -11.110 -4.498 1.00 92.81 123 TYR A O 1
ATOM 993 N N . TRP A 1 124 ? 13.749 -12.900 -3.254 1.00 93.94 124 TRP A N 1
ATOM 994 C CA . TRP A 1 124 ? 15.034 -13.189 -3.878 1.00 93.94 124 TRP A CA 1
ATOM 995 C C . TRP A 1 124 ? 15.027 -14.624 -4.403 1.00 93.94 124 TRP A C 1
ATOM 997 O O . TRP A 1 124 ? 14.434 -15.502 -3.779 1.00 93.94 124 TRP A O 1
ATOM 1007 N N . ASN A 1 125 ? 15.683 -14.871 -5.535 1.00 93.44 125 ASN A N 1
ATOM 1008 C CA . ASN A 1 125 ? 15.880 -16.230 -6.033 1.00 93.44 125 ASN A CA 1
ATOM 1009 C C . ASN A 1 125 ? 16.989 -16.963 -5.244 1.00 93.44 125 ASN A C 1
ATOM 1011 O O . ASN A 1 125 ? 17.666 -16.386 -4.388 1.00 93.44 125 ASN A O 1
ATOM 1015 N N . ASN A 1 126 ? 17.219 -18.235 -5.579 1.00 93.81 126 ASN A N 1
ATOM 1016 C CA . ASN A 1 126 ? 18.236 -19.078 -4.933 1.00 93.81 126 ASN A CA 1
ATOM 1017 C C . ASN A 1 126 ? 19.671 -18.534 -5.070 1.00 93.81 126 ASN A C 1
ATOM 1019 O O . ASN A 1 126 ? 20.529 -18.834 -4.243 1.00 93.81 126 ASN A O 1
ATOM 1023 N N . GLU A 1 127 ? 19.928 -17.706 -6.080 1.00 93.50 127 GLU A N 1
ATOM 1024 C CA . GLU A 1 127 ? 21.220 -17.058 -6.328 1.00 93.50 127 GLU A CA 1
ATOM 1025 C C . GLU A 1 127 ? 21.358 -15.712 -5.600 1.00 93.50 127 GLU A C 1
ATOM 1027 O O . GLU A 1 127 ? 22.345 -15.000 -5.787 1.00 93.50 127 GLU A O 1
ATOM 1032 N N . ARG A 1 128 ? 20.387 -15.356 -4.746 1.00 90.62 128 ARG A N 1
ATOM 1033 C CA . ARG A 1 128 ? 20.299 -14.050 -4.079 1.00 90.62 128 ARG A CA 1
ATOM 1034 C C . ARG A 1 128 ? 20.266 -12.893 -5.077 1.00 90.62 128 ARG A C 1
ATOM 1036 O O . ARG A 1 128 ? 20.873 -11.846 -4.848 1.00 90.62 128 ARG A O 1
ATOM 1043 N N . LEU A 1 129 ? 19.501 -13.057 -6.152 1.00 92.75 129 LEU A N 1
ATOM 1044 C CA . LEU A 1 129 ? 19.100 -11.989 -7.065 1.00 92.75 129 LEU A CA 1
ATOM 1045 C C . LEU A 1 129 ? 17.647 -11.592 -6.785 1.00 92.75 129 LEU A C 1
ATOM 1047 O O . LEU A 1 129 ? 16.798 -12.448 -6.536 1.00 92.75 129 LEU A O 1
ATOM 1051 N N . LEU A 1 130 ? 17.373 -10.289 -6.772 1.00 93.62 130 LEU A N 1
ATOM 1052 C CA . LEU A 1 130 ? 16.056 -9.738 -6.469 1.00 93.62 130 LEU A CA 1
ATOM 1053 C C . LEU A 1 130 ? 15.093 -10.085 -7.607 1.00 93.62 130 LEU A C 1
ATOM 1055 O O . LEU A 1 130 ? 15.399 -9.832 -8.767 1.00 93.62 130 LEU A O 1
ATOM 1059 N N . THR A 1 131 ? 13.934 -10.640 -7.268 1.00 96.25 131 THR A N 1
ATOM 1060 C CA . THR A 1 131 ? 12.886 -11.002 -8.241 1.00 96.25 131 THR A CA 1
ATOM 1061 C C . THR A 1 131 ? 11.630 -10.166 -8.065 1.00 96.25 131 THR A C 1
ATOM 1063 O O . THR A 1 131 ? 10.969 -9.856 -9.049 1.00 96.25 1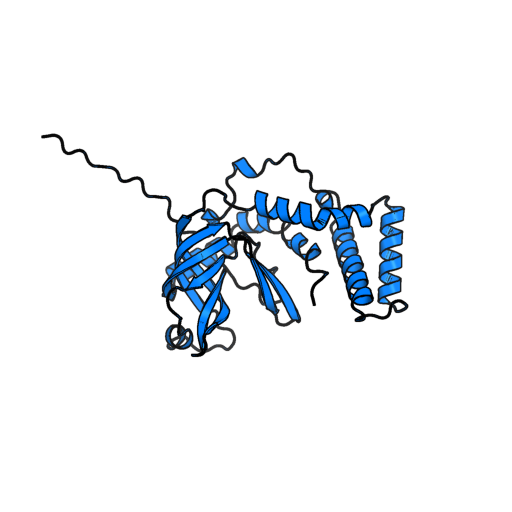31 THR A O 1
ATOM 1066 N N . HIS A 1 132 ? 11.331 -9.755 -6.829 1.00 96.56 132 HIS A N 1
ATOM 1067 C CA . HIS A 1 132 ? 10.149 -8.960 -6.526 1.00 96.56 132 HIS A CA 1
ATOM 1068 C C . HIS A 1 132 ? 10.446 -7.870 -5.507 1.00 96.56 132 HIS A C 1
ATOM 1070 O O . HIS A 1 132 ? 11.170 -8.093 -4.529 1.00 96.56 132 HIS A O 1
ATOM 1076 N N . PHE A 1 133 ? 9.842 -6.706 -5.702 1.00 95.00 133 PHE A N 1
ATOM 1077 C CA . PHE A 1 133 ? 10.018 -5.542 -4.843 1.00 95.00 133 PHE A CA 1
ATOM 1078 C C . PHE A 1 133 ? 8.784 -4.645 -4.879 1.00 95.00 133 PHE A C 1
ATOM 1080 O O . PHE A 1 133 ? 7.978 -4.719 -5.801 1.00 95.00 133 PHE A O 1
ATOM 1087 N N . LEU A 1 134 ? 8.651 -3.771 -3.885 1.00 94.25 134 LEU A N 1
ATOM 1088 C CA . LEU A 1 134 ? 7.700 -2.666 -3.949 1.00 94.25 134 LEU A CA 1
ATOM 1089 C C . LEU A 1 134 ? 8.397 -1.431 -4.499 1.00 94.25 134 LEU A C 1
ATOM 1091 O O . LEU A 1 134 ? 9.465 -1.071 -4.007 1.00 94.25 134 LEU A O 1
ATOM 1095 N N . LEU A 1 135 ? 7.793 -0.775 -5.484 1.00 95.38 135 LEU A N 1
ATOM 1096 C CA . LEU A 1 135 ? 8.201 0.547 -5.948 1.00 95.38 135 LEU A CA 1
ATOM 1097 C C . LEU A 1 135 ? 7.288 1.599 -5.319 1.00 95.38 135 LEU A C 1
ATOM 1099 O O . LEU A 1 135 ? 6.065 1.453 -5.330 1.00 95.38 135 LEU A O 1
ATOM 1103 N N . MET A 1 136 ? 7.881 2.656 -4.769 1.00 92.19 136 MET A N 1
ATOM 1104 C CA . MET A 1 136 ? 7.157 3.716 -4.065 1.00 92.19 136 MET A CA 1
ATOM 1105 C C . MET A 1 136 ? 7.790 5.086 -4.322 1.00 92.19 136 MET A C 1
ATOM 1107 O O . MET A 1 136 ? 9.002 5.169 -4.530 1.00 92.19 136 MET A O 1
ATOM 1111 N N . PRO A 1 137 ? 7.033 6.191 -4.221 1.00 89.75 137 PRO A N 1
ATOM 1112 C CA . PRO A 1 137 ? 7.600 7.525 -4.358 1.00 89.75 137 PRO A CA 1
ATOM 1113 C C . PRO A 1 137 ? 8.471 7.920 -3.158 1.00 89.75 137 PRO A C 1
ATOM 1115 O O . PRO A 1 137 ? 9.245 8.863 -3.263 1.00 89.75 137 PRO A O 1
ATOM 1118 N N . TYR A 1 138 ? 8.359 7.2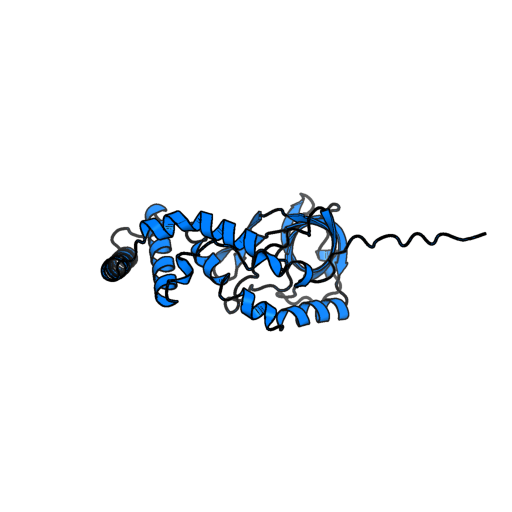35 -2.016 1.00 79.69 138 TYR A N 1
ATOM 1119 C CA . TYR A 1 138 ? 9.173 7.427 -0.810 1.00 79.69 138 TYR A CA 1
ATOM 1120 C C . TYR A 1 138 ? 9.126 6.183 0.079 1.00 79.69 138 TYR A C 1
ATOM 1122 O O . TYR A 1 138 ? 8.206 5.375 -0.011 1.00 79.69 138 TYR A O 1
ATOM 1130 N N . LEU A 1 139 ? 10.087 6.074 0.999 1.00 68.00 139 LEU A N 1
ATOM 1131 C CA . LEU A 1 139 ? 10.052 5.105 2.092 1.00 68.00 139 LEU A CA 1
ATOM 1132 C C . LEU A 1 139 ? 9.683 5.806 3.402 1.00 68.00 139 LEU A C 1
ATOM 1134 O O . LEU A 1 139 ? 10.479 6.562 3.952 1.00 68.00 139 LEU A O 1
ATOM 1138 N N . GLY A 1 140 ? 8.491 5.520 3.926 1.00 59.44 140 GLY A N 1
ATOM 1139 C CA . GLY A 1 140 ? 8.025 5.954 5.253 1.00 59.44 140 GLY A CA 1
ATOM 1140 C C . GLY A 1 140 ? 8.603 5.125 6.412 1.00 59.44 140 GLY A C 1
ATOM 1141 O O . GLY A 1 140 ? 7.908 4.853 7.383 1.00 59.44 140 GLY A O 1
ATOM 1142 N N . GLN A 1 141 ? 9.849 4.646 6.306 1.00 50.50 141 GLN A N 1
ATOM 1143 C CA . GLN A 1 141 ? 10.411 3.675 7.264 1.00 50.50 141 GLN A CA 1
ATOM 1144 C C . GLN A 1 141 ? 10.865 4.277 8.604 1.00 50.50 141 GLN A C 1
ATOM 1146 O O . GLN A 1 141 ? 11.206 3.536 9.522 1.00 50.50 141 GLN A O 1
ATOM 1151 N N . CYS A 1 142 ? 10.827 5.600 8.764 1.00 49.50 142 CYS A N 1
ATOM 1152 C CA . CYS A 1 142 ? 10.973 6.230 10.073 1.00 49.50 142 CYS A CA 1
ATOM 1153 C C . CYS A 1 142 ? 9.576 6.509 10.631 1.00 49.50 142 CYS A C 1
ATOM 1155 O O . CYS A 1 142 ? 8.778 7.148 9.950 1.00 49.50 142 CYS A O 1
ATOM 1157 N N . SER A 1 143 ? 9.314 6.095 11.875 1.00 50.44 143 SER A N 1
ATOM 1158 C CA . SER A 1 143 ? 8.035 6.183 12.617 1.00 50.44 143 SER A CA 1
ATOM 1159 C C . SER A 1 143 ? 7.321 7.554 12.636 1.00 50.44 143 SER A C 1
ATOM 1161 O O . SER A 1 143 ? 6.242 7.672 13.203 1.00 50.44 143 SER A O 1
ATOM 1163 N N . HIS A 1 144 ? 7.903 8.591 12.033 1.00 53.38 144 HIS A N 1
ATOM 1164 C CA . HIS A 1 144 ? 7.391 9.958 11.975 1.00 53.38 144 HIS A CA 1
ATOM 1165 C C . HIS A 1 144 ? 6.560 10.262 10.710 1.00 53.38 144 HIS A C 1
ATOM 1167 O O . HIS A 1 144 ? 6.015 11.359 10.613 1.00 53.38 144 HIS A O 1
ATOM 1173 N N . PHE A 1 145 ? 6.451 9.332 9.746 1.00 52.66 145 PHE A N 1
ATOM 1174 C CA . PHE A 1 145 ? 5.605 9.491 8.553 1.00 52.66 145 PHE A CA 1
ATOM 1175 C C . PHE A 1 145 ? 4.793 8.219 8.250 1.00 52.66 145 PHE A C 1
ATOM 1177 O O . PHE A 1 145 ? 5.370 7.130 8.265 1.00 52.66 145 PHE A O 1
ATOM 1184 N N . PRO A 1 146 ? 3.485 8.334 7.937 1.00 59.97 146 PRO A N 1
ATOM 1185 C CA . PRO A 1 146 ? 2.675 7.192 7.518 1.00 59.97 146 PRO A CA 1
ATOM 1186 C C . PRO A 1 146 ? 3.230 6.524 6.247 1.00 59.97 146 PRO A C 1
ATOM 1188 O O . PRO A 1 146 ? 3.857 7.205 5.421 1.00 59.97 146 PRO A O 1
ATOM 1191 N N . PRO A 1 147 ? 2.985 5.215 6.048 1.00 68.94 147 PRO A N 1
ATOM 1192 C CA . PRO A 1 147 ? 3.303 4.549 4.788 1.00 68.94 147 PRO A CA 1
ATOM 1193 C C . PRO A 1 147 ? 2.552 5.199 3.611 1.00 68.94 147 PRO A C 1
ATOM 1195 O O . PRO A 1 147 ? 1.548 5.891 3.813 1.00 68.94 147 PRO A O 1
ATOM 1198 N N . PRO A 1 148 ? 3.020 5.018 2.361 1.00 78.38 148 PRO A N 1
ATOM 1199 C CA . PRO A 1 148 ? 2.246 5.441 1.209 1.00 78.38 148 PRO A CA 1
ATOM 1200 C C . PRO A 1 148 ? 0.880 4.776 1.115 1.00 78.38 148 PRO A C 1
ATOM 1202 O O . PRO A 1 148 ? 0.737 3.619 1.508 1.00 78.38 148 PRO A O 1
ATOM 1205 N N . PRO A 1 149 ? -0.128 5.502 0.597 1.00 81.81 149 PRO A N 1
ATOM 1206 C CA . PRO A 1 149 ? -1.416 4.896 0.329 1.00 81.81 149 PRO A CA 1
ATOM 1207 C C . PRO A 1 149 ? -1.282 3.784 -0.726 1.00 81.81 149 PRO A C 1
ATOM 1209 O O . PRO A 1 149 ? -0.379 3.856 -1.564 1.00 81.81 149 PRO A O 1
ATOM 1212 N N . PRO A 1 150 ? -2.192 2.792 -0.753 1.00 85.19 150 PRO A N 1
ATOM 1213 C CA . PRO A 1 150 ? -2.063 1.624 -1.633 1.00 85.19 150 PRO A CA 1
ATOM 1214 C C . PRO A 1 150 ? -1.956 1.970 -3.128 1.00 85.19 150 PRO A C 1
ATOM 1216 O O . PRO A 1 150 ? -1.222 1.330 -3.877 1.00 85.19 150 PRO A O 1
ATOM 1219 N N . ASN A 1 151 ? -2.618 3.045 -3.568 1.00 88.31 151 ASN A N 1
ATOM 1220 C CA . ASN A 1 151 ? -2.543 3.562 -4.939 1.00 88.31 151 ASN A CA 1
ATOM 1221 C C . ASN A 1 151 ? -1.233 4.323 -5.255 1.00 88.31 151 ASN A C 1
ATOM 1223 O O . ASN A 1 151 ? -1.112 4.951 -6.306 1.00 88.31 151 ASN A O 1
ATOM 1227 N N . GLN A 1 152 ? -0.268 4.320 -4.340 1.00 90.31 152 GLN A N 1
ATOM 1228 C CA . GLN A 1 152 ? 1.071 4.900 -4.479 1.00 90.31 152 GLN A CA 1
ATOM 1229 C C . GLN A 1 152 ? 2.161 3.885 -4.098 1.00 90.31 152 GLN A C 1
ATOM 1231 O O . GLN A 1 152 ? 3.305 4.253 -3.837 1.00 90.31 152 GLN A O 1
ATOM 1236 N N . VAL A 1 153 ? 1.808 2.601 -4.074 1.00 91.69 153 VAL A N 1
ATOM 1237 C CA . VAL A 1 153 ? 2.719 1.467 -3.926 1.00 91.69 153 VAL A CA 1
ATOM 1238 C C . VAL A 1 153 ? 2.459 0.540 -5.107 1.00 91.69 153 VAL A C 1
ATOM 1240 O O . VAL A 1 153 ? 1.300 0.261 -5.413 1.00 91.69 153 VAL A O 1
ATOM 1243 N N . ILE A 1 154 ? 3.507 0.052 -5.768 1.00 95.88 154 ILE A N 1
ATOM 1244 C CA . ILE A 1 154 ? 3.397 -0.925 -6.863 1.00 95.88 154 ILE A CA 1
ATOM 1245 C C . ILE A 1 154 ? 4.150 -2.190 -6.465 1.00 95.88 154 ILE A C 1
ATOM 1247 O O . ILE A 1 154 ? 5.338 -2.107 -6.153 1.00 95.88 154 ILE A O 1
ATOM 1251 N N . PHE A 1 155 ? 3.493 -3.348 -6.515 1.00 97.38 155 PHE A N 1
ATOM 1252 C CA . PHE A 1 155 ? 4.167 -4.642 -6.452 1.00 97.38 155 PHE A CA 1
ATOM 1253 C C . PHE A 1 155 ? 4.770 -4.984 -7.812 1.00 97.38 155 PHE A C 1
ATOM 1255 O O . PHE A 1 155 ? 4.061 -5.103 -8.808 1.00 97.38 155 PHE A O 1
ATOM 1262 N N . VAL A 1 156 ? 6.091 -5.109 -7.868 1.00 98.19 156 VAL A N 1
ATOM 1263 C CA . VAL A 1 156 ? 6.827 -5.311 -9.114 1.00 98.19 156 VAL A CA 1
ATOM 1264 C C . VAL A 1 156 ? 7.446 -6.700 -9.130 1.00 98.19 156 VAL A C 1
ATOM 1266 O O . VAL A 1 156 ? 8.221 -7.043 -8.238 1.00 98.19 156 VAL A O 1
ATOM 1269 N N . GLU A 1 157 ? 7.146 -7.460 -10.177 1.00 98.12 157 GLU A N 1
ATOM 1270 C CA . GLU A 1 157 ? 7.850 -8.682 -10.563 1.00 98.12 157 GLU A CA 1
ATOM 1271 C C . GLU A 1 157 ? 8.824 -8.343 -11.694 1.00 98.12 157 GLU A C 1
ATOM 1273 O O . GLU A 1 157 ? 8.448 -7.713 -12.683 1.00 98.12 157 GLU A O 1
ATOM 1278 N N . SER A 1 158 ? 10.091 -8.730 -11.558 1.00 97.31 158 SER A N 1
ATOM 1279 C CA . SER A 1 158 ? 11.081 -8.528 -12.614 1.00 97.31 158 SER A CA 1
ATOM 1280 C C . SER A 1 158 ? 11.216 -9.772 -13.479 1.00 97.31 158 SER A C 1
ATOM 1282 O O . SER A 1 158 ? 11.412 -10.868 -12.958 1.00 97.31 158 SER A O 1
ATOM 1284 N N . THR A 1 159 ? 11.178 -9.595 -14.801 1.00 97.06 159 THR A N 1
ATOM 1285 C CA . THR A 1 159 ? 11.370 -10.704 -15.749 1.00 97.06 159 THR A CA 1
ATOM 1286 C C . THR A 1 159 ? 12.790 -11.263 -15.711 1.00 97.06 159 THR A C 1
ATOM 1288 O O . THR A 1 159 ? 12.998 -12.426 -16.033 1.00 97.06 159 THR A O 1
ATOM 1291 N N . GLU A 1 160 ? 13.763 -10.442 -15.307 1.00 94.50 160 GLU A N 1
ATOM 1292 C CA . GLU A 1 160 ? 15.174 -10.804 -15.193 1.00 94.50 160 GLU A CA 1
ATOM 1293 C C . GLU A 1 160 ? 15.660 -10.555 -13.756 1.00 94.50 160 GLU A C 1
ATOM 1295 O O . GLU A 1 160 ? 15.541 -9.432 -13.263 1.00 94.50 160 GLU A O 1
ATOM 1300 N N . PRO A 1 161 ? 16.229 -11.552 -13.052 1.00 92.44 161 PRO A N 1
ATOM 1301 C CA . PRO A 1 161 ? 16.670 -11.367 -11.673 1.00 92.44 161 PRO A CA 1
ATOM 1302 C C . PRO A 1 161 ? 17.740 -10.272 -11.518 1.00 92.44 161 PRO A C 1
ATOM 1304 O O . PRO A 1 161 ? 18.749 -10.232 -12.223 1.00 92.44 161 PRO A O 1
ATOM 1307 N N . ILE A 1 162 ? 17.563 -9.402 -10.523 1.00 90.75 162 ILE A N 1
ATOM 1308 C CA . ILE A 1 162 ? 18.351 -8.177 -10.366 1.00 90.75 162 ILE A CA 1
ATOM 1309 C C . ILE A 1 162 ? 19.444 -8.359 -9.310 1.00 90.75 162 ILE A C 1
ATOM 1311 O O . ILE A 1 162 ? 19.189 -8.550 -8.118 1.00 90.75 162 ILE A O 1
ATOM 1315 N N . ALA A 1 163 ? 20.700 -8.181 -9.712 1.00 89.31 163 ALA A N 1
ATOM 1316 C CA . ALA A 1 163 ? 21.812 -8.051 -8.775 1.00 89.31 163 ALA A CA 1
ATOM 1317 C C . ALA A 1 163 ? 21.849 -6.636 -8.161 1.00 89.31 163 ALA A C 1
ATOM 1319 O O . ALA A 1 163 ? 22.646 -5.800 -8.593 1.00 89.31 163 ALA A O 1
ATOM 1320 N N . ILE A 1 164 ? 21.033 -6.356 -7.133 1.00 81.06 164 ILE A N 1
ATOM 1321 C CA . ILE A 1 164 ? 20.971 -5.017 -6.496 1.00 81.06 164 ILE A CA 1
ATOM 1322 C C . ILE A 1 164 ? 22.363 -4.507 -6.110 1.00 81.06 164 ILE A C 1
ATOM 1324 O O . ILE A 1 164 ? 22.682 -3.346 -6.338 1.00 81.06 164 ILE A O 1
ATOM 1328 N N . GLN A 1 165 ? 23.227 -5.379 -5.582 1.00 76.50 165 GLN A N 1
ATOM 1329 C CA . GLN A 1 165 ? 24.582 -4.993 -5.177 1.00 76.50 165 GLN A CA 1
ATOM 1330 C C . GLN A 1 165 ? 25.403 -4.410 -6.334 1.00 76.50 165 GLN A C 1
ATOM 1332 O O . GLN A 1 165 ? 26.209 -3.511 -6.107 1.00 76.50 165 GLN A O 1
ATOM 1337 N N . LYS A 1 166 ? 25.189 -4.898 -7.566 1.00 75.31 166 LYS A N 1
ATOM 1338 C CA . LYS A 1 166 ? 25.827 -4.358 -8.773 1.00 75.31 166 LYS A CA 1
ATOM 1339 C C . LYS A 1 166 ? 25.234 -3.005 -9.151 1.00 75.31 166 LYS A C 1
ATOM 1341 O O . LYS A 1 166 ? 25.997 -2.106 -9.486 1.00 75.31 166 LYS A O 1
ATOM 1346 N N . LEU A 1 167 ? 23.911 -2.838 -9.034 1.00 70.69 167 LEU A N 1
ATOM 1347 C CA . LEU A 1 167 ? 23.262 -1.539 -9.241 1.00 70.69 167 LEU A CA 1
ATOM 1348 C C . LEU A 1 167 ? 23.818 -0.489 -8.271 1.00 70.69 167 LEU A C 1
ATOM 1350 O O . LEU A 1 167 ? 24.126 0.622 -8.676 1.00 70.69 167 LEU A O 1
ATOM 1354 N N . THR A 1 168 ? 24.023 -0.843 -7.002 1.00 68.00 168 THR A N 1
ATOM 1355 C CA . THR A 1 168 ? 24.446 0.102 -5.957 1.00 68.00 168 THR A CA 1
ATOM 1356 C C . THR A 1 168 ? 25.961 0.175 -5.743 1.00 68.00 168 THR A C 1
ATOM 1358 O O . THR A 1 168 ? 26.401 0.840 -4.808 1.00 68.00 168 THR A O 1
ATOM 1361 N N . ALA A 1 169 ? 26.775 -0.517 -6.549 1.00 57.75 169 ALA A N 1
ATOM 1362 C CA . ALA A 1 169 ? 28.206 -0.721 -6.283 1.00 57.75 169 ALA A CA 1
ATOM 1363 C C . ALA A 1 169 ? 29.011 0.585 -6.152 1.00 57.75 169 ALA A C 1
ATOM 1365 O O . ALA A 1 169 ? 29.978 0.637 -5.395 1.00 57.75 169 ALA A O 1
ATOM 1366 N N . ASN A 1 170 ? 28.575 1.637 -6.849 1.00 55.91 170 ASN A N 1
ATOM 1367 C CA . ASN A 1 170 ? 29.222 2.951 -6.871 1.00 55.91 170 ASN A CA 1
ATOM 1368 C C . ASN A 1 170 ? 28.523 3.992 -5.981 1.00 55.91 170 ASN A C 1
ATOM 1370 O O . ASN A 1 170 ? 28.891 5.165 -6.003 1.00 55.91 170 ASN A O 1
ATOM 1374 N N . LEU A 1 171 ? 27.504 3.594 -5.214 1.00 60.34 171 LEU A N 1
ATOM 1375 C CA . LEU A 1 171 ? 26.850 4.490 -4.267 1.00 60.34 171 LEU A CA 1
ATOM 1376 C C . LEU A 1 171 ? 27.661 4.535 -2.973 1.00 60.34 171 LEU A C 1
ATOM 1378 O O . LEU A 1 171 ? 28.090 3.503 -2.451 1.00 60.34 171 LEU A O 1
ATOM 1382 N N . GLN A 1 172 ? 27.856 5.739 -2.431 1.00 56.12 172 GLN A N 1
ATOM 1383 C CA . GLN A 1 172 ? 28.464 5.911 -1.118 1.00 56.12 172 GLN A CA 1
ATOM 1384 C C . GLN A 1 172 ? 27.603 5.153 -0.096 1.00 56.12 172 GLN A C 1
ATOM 1386 O O . GLN A 1 172 ? 26.438 5.491 0.133 1.00 56.12 172 GLN A O 1
ATOM 1391 N N . LYS A 1 173 ? 28.156 4.066 0.456 1.00 51.81 173 LYS A N 1
ATOM 1392 C CA . LYS A 1 173 ? 27.459 3.190 1.402 1.00 51.81 173 LYS A CA 1
ATOM 1393 C C . LYS A 1 173 ? 27.213 3.947 2.705 1.00 51.81 173 LYS A C 1
ATOM 1395 O O . LYS A 1 173 ? 28.055 3.955 3.595 1.00 51.81 173 LYS A O 1
ATOM 1400 N N . SER A 1 174 ? 26.046 4.564 2.818 1.00 52.56 174 SER A N 1
ATOM 1401 C CA . SER A 1 174 ? 25.392 4.778 4.100 1.00 52.56 174 SER A CA 1
ATOM 1402 C C . SER A 1 174 ? 24.530 3.548 4.377 1.00 52.56 174 SER A C 1
ATOM 1404 O O . SER A 1 174 ? 23.891 3.005 3.476 1.00 52.56 174 SER A O 1
ATOM 1406 N N . GLN A 1 175 ? 24.496 3.112 5.635 1.00 43.97 175 GLN A N 1
ATOM 1407 C CA . GLN A 1 175 ? 23.641 2.017 6.113 1.00 43.97 175 GLN A CA 1
ATOM 1408 C C . GLN A 1 175 ? 22.128 2.292 5.943 1.00 43.97 175 GLN A C 1
ATOM 1410 O O . GLN A 1 175 ? 21.314 1.417 6.213 1.00 43.97 175 GLN A O 1
ATOM 1415 N N . TYR A 1 176 ? 21.762 3.488 5.466 1.00 50.16 176 TYR A N 1
ATOM 1416 C CA . TYR A 1 176 ? 20.395 3.938 5.204 1.00 50.16 176 TYR A CA 1
ATOM 1417 C C . TYR A 1 176 ? 20.186 4.438 3.761 1.00 50.16 176 TYR A C 1
ATOM 1419 O O . TYR A 1 176 ? 19.201 5.122 3.485 1.00 50.16 176 TYR A O 1
ATOM 1427 N N . SER A 1 177 ? 21.112 4.164 2.832 1.00 63.34 177 SER A N 1
ATOM 1428 C CA . SER A 1 177 ? 20.979 4.629 1.445 1.00 63.34 177 SER A CA 1
ATOM 1429 C C . SER A 1 177 ? 19.820 3.923 0.741 1.00 63.34 177 SER A C 1
ATOM 1431 O O . SER A 1 177 ? 19.890 2.733 0.438 1.00 63.34 177 SER A O 1
ATOM 1433 N N . LEU A 1 178 ? 18.763 4.681 0.454 1.00 77.44 178 LEU A N 1
ATOM 1434 C CA . LEU A 1 178 ? 17.652 4.232 -0.376 1.00 77.44 178 LEU A CA 1
ATOM 1435 C C . LEU A 1 178 ? 18.129 3.951 -1.806 1.00 77.44 178 LEU A C 1
ATOM 1437 O O . LEU A 1 178 ? 18.927 4.711 -2.359 1.00 77.44 178 LEU A O 1
ATOM 1441 N N . VAL A 1 179 ? 17.614 2.884 -2.416 1.00 86.88 179 VAL A N 1
ATOM 1442 C CA . VAL A 1 179 ? 17.923 2.541 -3.808 1.00 86.88 179 VAL A CA 1
ATOM 1443 C C . VAL A 1 179 ? 16.839 3.123 -4.707 1.00 86.88 179 VAL A C 1
ATOM 1445 O O . VAL A 1 179 ? 15.699 2.661 -4.699 1.00 86.88 179 VAL A O 1
ATOM 1448 N N . TRP A 1 180 ? 17.212 4.159 -5.456 1.00 89.94 180 TRP A N 1
ATOM 1449 C CA . TRP A 1 180 ? 16.343 4.836 -6.413 1.00 89.94 180 TRP A CA 1
ATOM 1450 C C . TRP A 1 180 ? 16.489 4.204 -7.791 1.00 89.94 180 TRP A C 1
ATOM 1452 O O . TRP A 1 180 ? 17.594 4.170 -8.340 1.00 89.94 180 TRP A O 1
ATOM 1462 N N . VAL A 1 181 ? 15.381 3.722 -8.344 1.00 94.06 181 VAL A N 1
ATOM 1463 C CA . VAL A 1 181 ? 15.347 3.062 -9.649 1.00 94.06 181 VAL A CA 1
ATOM 1464 C C . VAL A 1 181 ? 14.250 3.628 -10.539 1.00 94.06 181 VAL A C 1
ATOM 1466 O O . VAL A 1 181 ? 13.208 4.067 -10.054 1.00 94.06 181 VAL A O 1
ATOM 1469 N N . SER A 1 182 ? 14.492 3.574 -11.841 1.00 96.25 182 SER A N 1
ATOM 1470 C CA . SER A 1 182 ? 13.512 3.786 -12.900 1.00 96.25 182 SER A CA 1
ATOM 1471 C C . SER A 1 182 ? 13.186 2.415 -13.485 1.00 96.25 182 SER A C 1
ATOM 1473 O O . SER A 1 182 ? 14.108 1.699 -13.884 1.00 96.25 182 SER A O 1
ATOM 1475 N N . ILE A 1 183 ? 11.912 2.019 -13.465 1.00 97.19 183 ILE A N 1
ATOM 1476 C CA . ILE A 1 183 ? 11.451 0.762 -14.070 1.00 97.19 183 ILE A CA 1
ATOM 1477 C C . ILE A 1 183 ? 10.765 1.042 -15.399 1.00 97.19 183 ILE A C 1
ATOM 1479 O O . ILE A 1 183 ? 10.103 2.067 -15.537 1.00 97.19 183 ILE A O 1
ATOM 1483 N N . GLU A 1 184 ? 10.864 0.104 -16.333 1.00 97.75 184 GLU A N 1
ATOM 1484 C CA . GLU A 1 184 ? 10.031 0.035 -17.529 1.00 97.75 184 GLU A CA 1
ATOM 1485 C C . GLU A 1 184 ? 9.355 -1.339 -17.602 1.00 97.75 184 GLU A C 1
ATOM 1487 O O . GLU A 1 184 ? 9.973 -2.372 -17.308 1.00 97.75 184 GLU A O 1
ATOM 1492 N N . GLY A 1 185 ? 8.071 -1.350 -17.952 1.00 97.12 185 GLY A N 1
ATOM 1493 C CA . GLY A 1 185 ? 7.263 -2.561 -17.906 1.00 97.12 185 GLY A CA 1
ATOM 1494 C C . GLY A 1 185 ? 5.799 -2.347 -18.262 1.00 97.12 185 GLY A C 1
ATOM 1495 O O . GLY A 1 185 ? 5.433 -1.340 -18.864 1.00 97.12 185 GLY A O 1
ATOM 1496 N N . THR A 1 186 ? 4.956 -3.275 -17.813 1.00 97.69 186 THR A N 1
ATOM 1497 C CA . THR A 1 186 ? 3.493 -3.216 -17.960 1.00 97.69 186 THR A CA 1
ATOM 1498 C C . THR A 1 186 ? 2.823 -3.240 -16.590 1.00 97.69 186 THR A C 1
ATOM 1500 O O . THR A 1 186 ? 3.154 -4.097 -15.771 1.00 97.69 186 THR A O 1
ATOM 1503 N N . ILE A 1 187 ? 1.880 -2.327 -16.340 1.00 96.62 187 ILE A N 1
ATOM 1504 C CA . ILE A 1 187 ? 1.144 -2.194 -15.071 1.00 96.62 187 ILE A CA 1
ATOM 1505 C C . ILE A 1 187 ? -0.316 -2.651 -15.206 1.00 96.62 187 ILE A C 1
ATOM 1507 O O . ILE A 1 187 ? -0.947 -2.444 -16.241 1.00 96.62 187 ILE A O 1
ATOM 1511 N N . ASN A 1 188 ? -0.858 -3.252 -14.144 1.00 94.56 188 ASN A N 1
ATOM 1512 C CA . ASN A 1 188 ? -2.242 -3.718 -14.042 1.00 94.56 188 ASN A CA 1
ATOM 1513 C C . ASN A 1 188 ? -2.833 -3.434 -12.655 1.00 94.56 188 ASN A C 1
ATOM 1515 O O . ASN A 1 188 ? -2.109 -3.213 -11.677 1.00 94.56 188 ASN A O 1
ATOM 1519 N N . LEU A 1 189 ? -4.163 -3.470 -12.559 1.00 90.81 189 LEU A N 1
ATOM 1520 C CA . LEU A 1 189 ? -4.869 -3.475 -11.281 1.00 90.81 189 LEU A CA 1
ATOM 1521 C C . LEU A 1 189 ? -4.715 -4.853 -10.640 1.00 90.81 189 LEU A C 1
ATOM 1523 O O . LEU A 1 189 ? -5.437 -5.795 -10.956 1.00 90.81 189 LEU A O 1
ATOM 1527 N N . ALA A 1 190 ? -3.768 -4.965 -9.718 1.00 90.38 190 ALA A N 1
ATOM 1528 C CA . ALA A 1 190 ? -3.510 -6.190 -8.981 1.00 90.38 190 ALA A CA 1
ATOM 1529 C C . ALA A 1 190 ? -3.230 -5.814 -7.530 1.00 90.38 190 ALA A C 1
ATOM 1531 O O . ALA A 1 190 ? -2.106 -5.469 -7.174 1.00 90.38 190 ALA A O 1
ATOM 1532 N N . ALA A 1 191 ? -4.285 -5.820 -6.714 1.00 86.62 191 ALA A N 1
ATOM 1533 C CA . ALA A 1 191 ? -4.159 -5.480 -5.310 1.00 86.62 191 ALA A CA 1
ATOM 1534 C C . ALA A 1 191 ? -3.431 -6.598 -4.553 1.00 86.62 191 ALA A C 1
ATOM 1536 O O . ALA A 1 191 ? -3.830 -7.763 -4.626 1.00 86.62 191 ALA A O 1
ATOM 1537 N N . THR A 1 192 ? -2.386 -6.243 -3.812 1.00 87.44 192 THR A N 1
ATOM 1538 C CA . THR A 1 192 ? -1.589 -7.174 -3.011 1.00 87.44 192 THR A CA 1
ATOM 1539 C C . THR A 1 192 ? -1.296 -6.598 -1.631 1.00 87.44 192 THR A C 1
ATOM 1541 O O . THR A 1 192 ? -1.265 -5.383 -1.435 1.00 87.44 192 THR A O 1
ATOM 1544 N N . SER A 1 193 ? -1.055 -7.490 -0.672 1.00 86.06 193 SER A N 1
ATOM 1545 C CA . SER A 1 193 ? -0.664 -7.152 0.694 1.00 86.06 193 SER A CA 1
ATOM 1546 C C . SER A 1 193 ? 0.620 -7.891 1.041 1.00 86.06 193 SER A C 1
ATOM 1548 O O . SER A 1 193 ? 0.720 -9.103 0.823 1.00 86.06 193 SER A O 1
ATOM 1550 N N . HIS A 1 194 ? 1.614 -7.168 1.552 1.00 85.25 194 HIS A N 1
ATOM 1551 C CA . HIS A 1 194 ? 2.918 -7.730 1.885 1.00 85.25 194 HIS A CA 1
ATOM 1552 C C . HIS A 1 194 ? 3.339 -7.335 3.292 1.00 85.25 194 HIS A C 1
ATOM 1554 O O . HIS A 1 194 ? 3.319 -6.160 3.653 1.00 85.25 194 HIS A O 1
ATOM 1560 N N . GLN A 1 195 ? 3.790 -8.316 4.067 1.00 82.50 195 GLN A N 1
ATOM 1561 C CA . GLN A 1 195 ? 4.383 -8.053 5.367 1.00 82.50 195 GLN A CA 1
ATOM 1562 C C . GLN A 1 195 ? 5.781 -7.453 5.182 1.00 82.50 195 GLN A C 1
ATOM 1564 O O . GLN A 1 195 ? 6.628 -8.013 4.483 1.00 82.50 195 GLN A O 1
ATOM 1569 N N . VAL A 1 196 ? 6.024 -6.313 5.820 1.00 80.19 196 VAL A N 1
ATOM 1570 C CA . VAL A 1 196 ? 7.294 -5.588 5.783 1.00 80.19 196 VAL A CA 1
ATOM 1571 C C . VAL A 1 196 ? 7.830 -5.387 7.195 1.00 80.19 196 VAL A C 1
ATOM 1573 O O . VAL A 1 196 ? 7.077 -5.308 8.165 1.00 80.19 196 VAL A O 1
ATOM 1576 N N . PHE A 1 197 ? 9.153 -5.307 7.311 1.00 74.75 197 PHE A N 1
ATOM 1577 C CA . PHE A 1 197 ? 9.828 -5.040 8.577 1.00 74.75 197 PHE A CA 1
ATOM 1578 C C . PHE A 1 197 ? 10.103 -3.547 8.719 1.00 74.75 197 PHE A C 1
ATOM 1580 O O . PHE A 1 197 ? 10.668 -2.923 7.821 1.00 74.75 197 PHE A O 1
ATOM 1587 N N . ARG A 1 198 ? 9.734 -2.993 9.868 1.00 70.19 198 ARG A N 1
ATOM 1588 C CA . ARG A 1 198 ? 10.008 -1.623 10.297 1.00 70.19 198 ARG A CA 1
ATOM 1589 C C . ARG A 1 198 ? 10.847 -1.654 11.574 1.00 70.19 198 ARG A C 1
ATOM 1591 O O . ARG A 1 198 ? 11.056 -2.702 12.184 1.00 70.19 198 ARG A O 1
ATOM 1598 N N . VAL A 1 199 ? 11.336 -0.488 11.990 1.00 65.88 199 VAL A N 1
ATOM 1599 C CA . VAL A 1 199 ? 12.113 -0.349 13.236 1.00 65.88 199 VAL A CA 1
ATOM 1600 C C . VAL A 1 199 ? 11.299 -0.682 14.493 1.00 65.88 199 VAL A C 1
ATOM 1602 O O . VAL A 1 199 ? 11.879 -1.032 15.514 1.00 65.88 199 VAL A O 1
ATOM 1605 N N . ASP A 1 200 ? 9.972 -0.572 14.413 1.00 60.88 200 ASP A N 1
ATOM 1606 C CA . ASP A 1 200 ? 8.999 -0.779 15.489 1.00 60.88 200 ASP A CA 1
ATOM 1607 C C . ASP A 1 200 ? 8.267 -2.133 15.406 1.00 60.88 200 ASP A C 1
ATOM 1609 O O . ASP A 1 200 ? 7.455 -2.437 16.278 1.00 60.88 200 ASP A O 1
ATOM 1613 N N . GLY A 1 201 ? 8.571 -2.971 14.409 1.00 67.19 201 GLY A N 1
ATOM 1614 C CA . GLY A 1 201 ? 7.983 -4.303 14.267 1.00 67.19 201 GLY A CA 1
ATOM 1615 C C . GLY A 1 201 ? 7.618 -4.660 12.831 1.00 67.19 201 GLY A C 1
ATOM 1616 O O . GLY A 1 201 ? 8.131 -4.085 11.872 1.00 67.19 201 GLY A O 1
ATOM 1617 N N . MET A 1 202 ? 6.751 -5.657 12.682 1.00 69.25 202 MET A N 1
ATOM 1618 C CA . MET A 1 202 ? 6.167 -6.016 11.392 1.00 69.25 202 MET A CA 1
ATOM 1619 C C . MET A 1 202 ? 4.937 -5.139 11.127 1.00 69.25 202 MET A C 1
ATOM 1621 O O . MET A 1 202 ? 4.218 -4.773 12.051 1.00 69.25 202 MET A O 1
ATOM 1625 N N . SER A 1 203 ? 4.692 -4.805 9.866 1.00 74.44 203 SER A N 1
ATOM 1626 C CA . SER A 1 203 ? 3.454 -4.153 9.422 1.00 74.44 203 SER A CA 1
ATOM 1627 C C . SER A 1 203 ? 3.083 -4.649 8.034 1.00 74.44 203 SER A C 1
ATOM 1629 O O . SER A 1 203 ? 3.971 -5.097 7.303 1.00 74.44 203 SER A O 1
ATOM 1631 N N . TRP A 1 204 ? 1.829 -4.509 7.617 1.00 77.62 204 TRP A N 1
ATOM 1632 C CA . TRP A 1 204 ? 1.477 -4.754 6.224 1.00 77.62 204 TRP A CA 1
ATOM 1633 C C . TRP A 1 204 ? 1.598 -3.489 5.400 1.00 77.62 204 TRP A C 1
ATOM 1635 O O . TRP A 1 204 ? 1.346 -2.368 5.847 1.00 77.62 204 TRP A O 1
ATOM 1645 N N . LEU A 1 205 ? 2.046 -3.686 4.170 1.00 81.19 205 LEU A N 1
ATOM 1646 C CA . LEU A 1 205 ? 2.078 -2.669 3.148 1.00 81.19 205 LEU A CA 1
ATOM 1647 C C . LEU A 1 205 ? 1.253 -3.163 1.969 1.00 81.19 205 LEU A C 1
ATOM 1649 O O . LEU A 1 205 ? 1.525 -4.206 1.372 1.00 81.19 205 LEU A O 1
ATOM 1653 N N . GLU A 1 206 ? 0.223 -2.391 1.672 1.00 84.81 206 GLU A N 1
ATOM 1654 C CA . GLU A 1 206 ? -0.731 -2.664 0.611 1.00 84.81 206 GLU A CA 1
ATOM 1655 C C . GLU A 1 206 ? -0.295 -1.982 -0.680 1.00 84.81 206 GLU A C 1
ATOM 1657 O O . GLU A 1 206 ? 0.208 -0.858 -0.668 1.00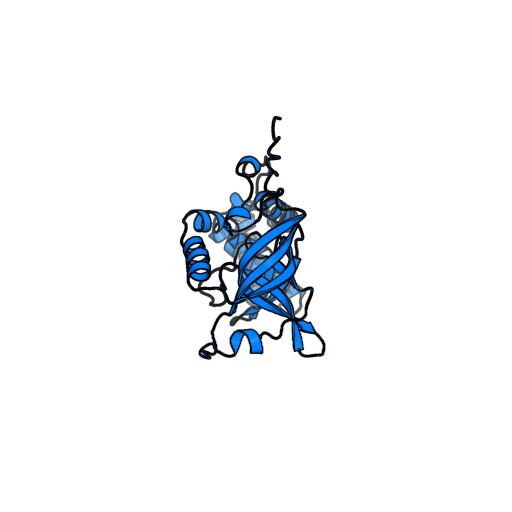 84.81 206 GLU A O 1
ATOM 1662 N N . SER A 1 207 ? -0.560 -2.640 -1.7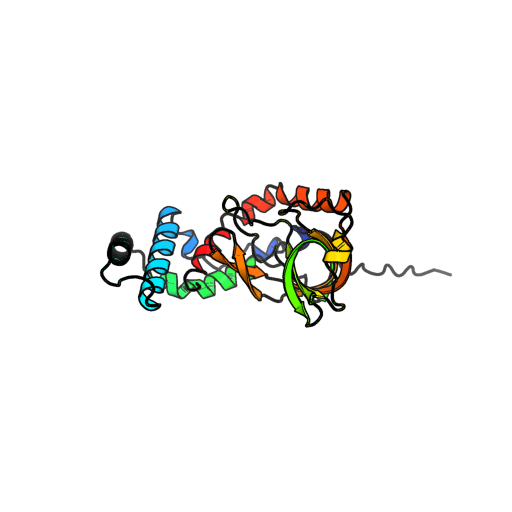98 1.00 89.38 207 SER A N 1
ATOM 1663 C CA . SER A 1 207 ? -0.423 -2.092 -3.137 1.00 89.38 207 SER A CA 1
ATOM 1664 C C . SER A 1 207 ? -1.722 -2.303 -3.894 1.00 89.38 207 SER A C 1
ATOM 1666 O O . SER A 1 207 ? -2.320 -3.370 -3.811 1.00 89.38 207 SER A O 1
ATOM 1668 N N . SER A 1 208 ? -2.165 -1.296 -4.642 1.00 90.38 208 SER A N 1
ATOM 1669 C CA . SER A 1 208 ? -3.309 -1.436 -5.550 1.00 90.38 208 SER A CA 1
ATOM 1670 C C . SER A 1 208 ? -2.915 -1.911 -6.952 1.00 90.38 208 SER A C 1
ATOM 1672 O O . SER A 1 208 ? -3.795 -2.197 -7.767 1.00 90.38 208 SER A O 1
ATOM 1674 N N . TYR A 1 209 ? -1.617 -1.936 -7.262 1.00 93.88 209 TYR A N 1
ATOM 1675 C CA . TYR A 1 209 ? -1.109 -2.103 -8.618 1.00 93.88 209 TYR A CA 1
ATOM 1676 C C . TYR A 1 209 ? 0.015 -3.133 -8.680 1.00 93.88 209 TYR A C 1
ATOM 1678 O O . TYR A 1 209 ? 0.954 -3.089 -7.890 1.00 93.88 209 TYR A O 1
ATOM 1686 N N . GLY A 1 210 ? -0.031 -3.991 -9.695 1.00 96.75 210 GLY A N 1
ATOM 1687 C CA . GLY A 1 210 ? 1.054 -4.909 -10.028 1.00 96.75 210 GLY A CA 1
ATOM 1688 C C . GLY A 1 210 ? 1.745 -4.485 -11.317 1.00 96.75 210 GLY A C 1
ATOM 1689 O O . GLY A 1 210 ? 1.073 -4.018 -12.237 1.00 96.75 210 GLY A O 1
ATOM 1690 N N . ALA A 1 211 ? 3.059 -4.670 -11.417 1.00 98.00 211 ALA A N 1
ATOM 1691 C CA . ALA A 1 211 ? 3.796 -4.444 -12.655 1.00 98.00 211 ALA A CA 1
ATOM 1692 C C . ALA A 1 211 ? 4.757 -5.589 -12.984 1.00 98.00 211 ALA A C 1
ATOM 1694 O O . ALA A 1 211 ? 5.464 -6.088 -12.110 1.00 98.00 211 ALA A O 1
ATOM 1695 N N . ILE A 1 212 ? 4.824 -5.946 -14.267 1.00 98.25 212 ILE A N 1
ATOM 1696 C CA . ILE A 1 212 ? 5.876 -6.800 -14.820 1.00 98.25 212 ILE A CA 1
ATOM 1697 C C . ILE A 1 212 ? 6.960 -5.886 -15.389 1.00 98.25 212 ILE A C 1
ATOM 1699 O O . ILE A 1 212 ? 6.722 -5.163 -16.356 1.00 98.25 212 ILE A O 1
ATOM 1703 N N . CYS A 1 213 ? 8.137 -5.894 -14.773 1.00 97.81 213 CYS A N 1
ATOM 1704 C CA . CYS A 1 213 ? 9.274 -5.041 -15.100 1.00 97.81 213 CYS A CA 1
ATOM 1705 C C . CYS A 1 213 ? 10.275 -5.786 -15.985 1.00 97.81 213 CYS A C 1
ATOM 1707 O O . CYS A 1 213 ? 10.915 -6.739 -15.532 1.00 97.81 213 CYS A O 1
ATOM 1709 N N . HIS A 1 214 ? 10.470 -5.299 -17.212 1.00 96.38 214 HIS A N 1
ATOM 1710 C CA . HIS A 1 214 ? 11.440 -5.856 -18.158 1.00 96.38 214 HIS A CA 1
ATOM 1711 C C . HIS A 1 214 ? 12.760 -5.077 -18.209 1.00 96.38 214 HIS A C 1
ATOM 1713 O O . HIS A 1 214 ? 13.748 -5.568 -18.749 1.00 96.38 214 HIS A O 1
ATOM 1719 N N . ASN A 1 215 ? 12.797 -3.848 -17.685 1.00 95.88 215 ASN A N 1
ATOM 1720 C CA . ASN A 1 215 ? 14.015 -3.046 -17.623 1.00 95.88 215 ASN A CA 1
ATOM 1721 C C . ASN A 1 215 ? 14.046 -2.202 -16.344 1.00 95.88 215 ASN A C 1
ATOM 1723 O O . ASN A 1 215 ? 13.033 -1.651 -15.924 1.00 95.88 215 ASN A O 1
ATOM 1727 N N . ILE A 1 216 ? 15.223 -2.106 -15.730 1.00 94.69 216 ILE A N 1
ATOM 1728 C CA . ILE A 1 216 ? 15.451 -1.359 -14.495 1.00 94.69 216 ILE A CA 1
ATOM 1729 C C . ILE A 1 216 ? 16.816 -0.674 -14.545 1.00 94.69 216 ILE A C 1
ATOM 1731 O O . ILE A 1 216 ? 17.831 -1.286 -14.880 1.00 94.69 216 ILE A O 1
ATOM 1735 N N . SER A 1 217 ? 16.860 0.598 -14.163 1.00 93.12 217 SER A N 1
ATOM 1736 C CA . SER A 1 217 ? 18.098 1.374 -14.066 1.00 93.12 217 SER A CA 1
ATOM 1737 C C . SER A 1 217 ? 18.120 2.225 -12.804 1.00 93.12 217 SER A C 1
ATOM 1739 O O . SER A 1 217 ? 17.079 2.498 -12.215 1.00 93.12 217 SER A O 1
ATOM 1741 N N . LEU A 1 218 ? 19.300 2.690 -12.386 1.00 91.62 218 LEU A N 1
ATOM 1742 C CA . LEU A 1 218 ? 19.373 3.732 -11.359 1.00 91.62 218 LEU A CA 1
ATOM 1743 C C . LEU A 1 218 ? 18.722 5.023 -11.864 1.00 91.62 218 LEU A C 1
ATOM 1745 O O . LEU A 1 218 ? 18.887 5.382 -13.031 1.00 91.62 218 LEU A O 1
ATOM 1749 N N . CYS A 1 219 ? 18.045 5.738 -10.969 1.00 90.88 219 CYS A N 1
ATOM 1750 C CA . CYS A 1 219 ? 17.537 7.067 -11.288 1.00 90.88 219 CYS A CA 1
ATOM 1751 C C . CYS A 1 219 ? 18.676 8.066 -11.520 1.00 90.88 219 CYS A C 1
ATOM 1753 O O . CYS A 1 219 ? 19.646 8.137 -10.760 1.00 90.88 219 CYS A O 1
ATOM 1755 N N . SER A 1 220 ? 18.493 8.928 -12.511 1.00 91.06 220 SER A N 1
ATOM 1756 C CA . SER A 1 220 ? 19.211 10.190 -12.647 1.00 91.06 220 SER A CA 1
ATOM 1757 C C . SER A 1 220 ? 18.799 11.193 -11.554 1.00 91.06 220 SER A C 1
ATOM 1759 O O . SER A 1 220 ? 17.693 11.109 -11.009 1.00 91.06 220 SER A O 1
ATOM 1761 N N . PRO A 1 221 ? 19.620 12.225 -11.266 1.00 90.12 221 PRO A N 1
ATOM 1762 C CA . PRO A 1 221 ? 19.231 13.297 -10.345 1.00 90.12 221 PRO A CA 1
ATOM 1763 C C . PRO A 1 221 ? 17.920 13.995 -10.733 1.00 90.12 221 PRO A C 1
ATOM 1765 O O . PRO A 1 221 ? 17.167 14.426 -9.863 1.00 90.12 221 PRO A O 1
ATOM 1768 N N . LYS A 1 222 ? 17.627 14.081 -12.039 1.00 92.06 222 LYS A N 1
ATOM 1769 C CA . LYS A 1 222 ? 16.388 14.670 -12.558 1.00 92.06 222 LYS A CA 1
ATOM 1770 C C . LYS A 1 222 ? 15.166 13.823 -12.197 1.00 92.06 222 LYS A C 1
ATOM 1772 O O . LYS A 1 222 ? 14.178 14.380 -11.732 1.00 92.06 222 LYS A O 1
ATOM 1777 N N . GLU A 1 223 ? 15.244 12.507 -12.379 1.00 92.81 223 GLU A N 1
ATOM 1778 C CA . GLU A 1 223 ? 14.170 11.575 -12.004 1.00 92.81 223 GLU A CA 1
ATOM 1779 C C . GLU A 1 223 ? 13.922 11.602 -10.490 1.00 92.81 223 GLU A C 1
ATOM 1781 O O . GLU A 1 223 ? 12.780 11.719 -10.054 1.00 92.81 223 GLU A O 1
ATOM 1786 N N . ILE A 1 224 ? 14.985 11.603 -9.673 1.00 89.81 224 ILE A N 1
ATOM 1787 C CA . ILE A 1 224 ? 14.852 11.733 -8.211 1.00 89.81 224 ILE A CA 1
ATOM 1788 C C . ILE A 1 224 ? 14.150 13.050 -7.853 1.00 89.81 224 ILE A C 1
ATOM 1790 O O . ILE A 1 224 ? 13.211 13.049 -7.060 1.00 89.81 224 ILE A O 1
ATOM 1794 N N . ALA A 1 225 ? 14.556 14.171 -8.455 1.00 87.94 225 ALA A N 1
ATOM 1795 C CA . ALA A 1 225 ? 13.938 15.471 -8.200 1.00 87.94 225 ALA A CA 1
ATOM 1796 C C . ALA A 1 225 ? 12.447 15.509 -8.585 1.00 87.94 225 ALA A C 1
ATOM 1798 O O . ALA A 1 225 ? 11.655 16.114 -7.864 1.00 87.94 225 ALA A O 1
ATOM 1799 N N . GLN A 1 226 ? 12.049 14.846 -9.677 1.00 90.19 226 GLN A N 1
ATOM 1800 C CA . GLN A 1 226 ? 10.642 14.727 -10.079 1.00 90.19 226 GLN A CA 1
ATOM 1801 C C . GLN A 1 226 ? 9.817 13.962 -9.038 1.00 90.19 226 GLN A C 1
ATOM 1803 O O . GLN A 1 226 ? 8.755 14.432 -8.630 1.00 90.19 226 GLN A O 1
ATOM 1808 N N . VAL A 1 227 ? 10.330 12.831 -8.548 1.00 89.25 227 VAL A N 1
ATOM 1809 C CA . VAL A 1 227 ? 9.644 12.041 -7.515 1.00 89.25 227 VAL A CA 1
ATOM 1810 C C . VAL A 1 227 ? 9.580 12.800 -6.185 1.00 89.25 227 VAL A C 1
ATOM 1812 O O . VAL A 1 227 ? 8.538 12.818 -5.534 1.00 89.25 227 VAL A O 1
ATOM 1815 N N . LEU A 1 228 ? 10.655 13.486 -5.784 1.00 86.19 228 LEU A N 1
ATOM 1816 C CA . LEU A 1 228 ? 10.659 14.325 -4.579 1.00 86.19 228 LEU A CA 1
ATOM 1817 C C . LEU A 1 228 ? 9.666 15.492 -4.683 1.00 86.19 228 LEU A C 1
ATOM 1819 O O . LEU A 1 228 ? 9.011 15.824 -3.697 1.00 86.19 228 LEU A O 1
ATOM 1823 N N . ALA A 1 229 ? 9.514 16.097 -5.865 1.00 86.19 229 ALA A N 1
ATOM 1824 C CA . ALA A 1 229 ? 8.533 17.156 -6.088 1.00 86.19 229 ALA A CA 1
ATOM 1825 C C . ALA A 1 229 ? 7.090 16.656 -5.912 1.00 86.19 229 ALA A C 1
ATOM 1827 O O . ALA A 1 229 ? 6.250 17.398 -5.412 1.00 86.19 229 ALA A O 1
ATOM 1828 N N . TRP A 1 230 ? 6.800 15.401 -6.265 1.00 84.75 230 TRP A N 1
ATOM 1829 C CA . TRP A 1 230 ? 5.503 14.781 -5.984 1.00 84.75 230 TRP A CA 1
ATOM 1830 C C . TRP A 1 230 ? 5.234 14.661 -4.472 1.00 84.75 230 TRP A C 1
ATOM 1832 O O . TRP A 1 230 ? 4.139 14.979 -4.008 1.00 84.75 230 TRP A O 1
ATOM 1842 N N . GLN A 1 231 ? 6.246 14.306 -3.672 1.00 73.62 231 GLN A N 1
ATOM 1843 C CA . GLN A 1 231 ? 6.096 14.145 -2.216 1.00 73.62 231 GLN A CA 1
ATOM 1844 C C . GLN A 1 231 ? 5.660 15.425 -1.487 1.00 73.62 231 GLN A C 1
ATOM 1846 O O . GLN A 1 231 ? 5.079 15.343 -0.398 1.00 73.62 231 GLN A O 1
ATOM 1851 N N . THR A 1 232 ? 5.968 16.595 -2.048 1.00 67.50 232 THR A N 1
ATOM 1852 C CA . THR A 1 232 ? 5.722 17.900 -1.423 1.00 67.50 232 THR A CA 1
ATOM 1853 C C . THR A 1 232 ? 4.429 18.574 -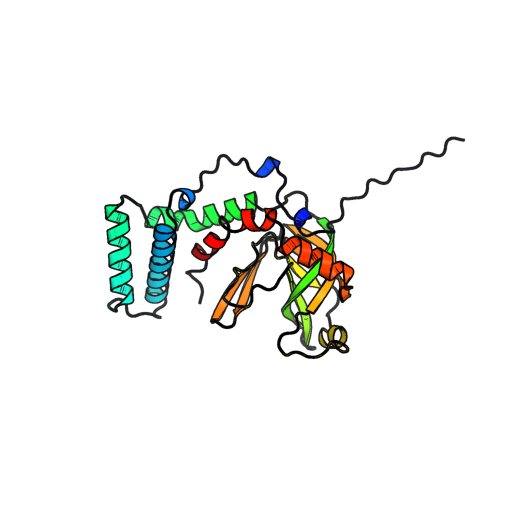1.887 1.00 67.50 232 THR A C 1
ATOM 1855 O O . THR A 1 232 ? 4.070 19.611 -1.329 1.00 67.50 232 THR A O 1
ATOM 1858 N N . ARG A 1 233 ? 3.692 17.996 -2.850 1.00 68.38 233 ARG A N 1
ATOM 1859 C CA . ARG A 1 233 ? 2.426 18.566 -3.348 1.00 68.38 233 ARG A CA 1
ATOM 1860 C C . ARG A 1 233 ? 1.291 18.456 -2.325 1.00 68.38 233 ARG A C 1
ATOM 1862 O O . ARG A 1 233 ? 1.133 17.446 -1.643 1.00 68.38 233 ARG A O 1
ATOM 1869 N N . GLU A 1 234 ? 0.441 19.481 -2.276 1.00 55.41 234 GLU A N 1
ATOM 1870 C CA . GLU A 1 234 ? -0.770 19.515 -1.436 1.00 55.41 234 GLU A CA 1
ATOM 1871 C C . GLU A 1 234 ? -1.773 18.403 -1.793 1.00 55.41 234 GLU A C 1
ATOM 1873 O O . GLU A 1 234 ? -2.417 17.841 -0.912 1.00 55.41 234 GLU A O 1
ATOM 1878 N N . GLU A 1 235 ? -1.843 18.009 -3.066 1.00 56.06 235 GLU A N 1
ATOM 1879 C CA . GLU A 1 235 ? -2.664 16.890 -3.561 1.00 56.06 235 GLU A CA 1
ATOM 1880 C C . GLU A 1 235 ? -2.301 15.555 -2.898 1.00 56.06 235 GLU A C 1
ATOM 1882 O O . GLU A 1 235 ? -3.158 14.696 -2.707 1.00 56.06 235 GLU A O 1
ATOM 1887 N N . ARG A 1 236 ? -1.044 15.389 -2.466 1.00 63.12 236 ARG A N 1
ATOM 1888 C CA . ARG A 1 236 ? -0.639 14.243 -1.649 1.00 63.12 236 ARG A CA 1
ATOM 1889 C C . ARG A 1 236 ? -1.181 14.368 -0.228 1.00 63.12 236 ARG A C 1
ATOM 1891 O O . ARG A 1 236 ? -1.622 13.373 0.333 1.00 63.12 236 ARG A O 1
ATOM 1898 N N . LYS A 1 237 ? -1.199 15.566 0.361 1.00 53.12 237 LYS A N 1
ATOM 1899 C CA . LYS A 1 237 ? -1.703 15.777 1.730 1.00 53.12 237 LYS A CA 1
ATOM 1900 C C . LYS A 1 237 ? -3.211 15.548 1.848 1.00 53.12 237 LYS A C 1
ATOM 1902 O O . LYS A 1 237 ? -3.652 15.121 2.906 1.00 53.12 237 LYS A O 1
ATOM 1907 N N . SER A 1 238 ? -3.995 15.767 0.789 1.00 51.88 238 SER A N 1
ATOM 1908 C CA . SER A 1 238 ? -5.442 15.488 0.793 1.00 51.88 238 SER A CA 1
ATOM 1909 C C . SER A 1 238 ? -5.786 13.995 0.681 1.00 51.88 238 SER A C 1
ATOM 1911 O O . SER A 1 238 ? -6.854 13.586 1.133 1.00 51.88 238 SER A O 1
ATOM 1913 N N . LEU A 1 239 ? -4.875 13.167 0.153 1.00 53.22 239 LEU A N 1
ATOM 1914 C CA . LEU A 1 239 ? -5.006 11.701 0.124 1.00 53.22 239 LEU A CA 1
ATOM 1915 C C . LEU A 1 239 ? -4.736 11.060 1.493 1.00 53.22 239 LEU A C 1
ATOM 1917 O O . LEU A 1 239 ? -5.179 9.947 1.756 1.00 53.22 239 LEU A O 1
ATOM 1921 N N . TYR A 1 240 ? -4.005 11.758 2.362 1.00 51.78 240 TYR A N 1
ATOM 1922 C CA . TYR A 1 240 ? -3.537 11.240 3.645 1.00 51.78 240 TYR A CA 1
ATOM 1923 C C . TYR A 1 240 ? -4.635 11.034 4.694 1.00 51.78 240 TYR A C 1
ATOM 1925 O O . TYR A 1 240 ? -4.753 9.907 5.166 1.00 51.78 240 TYR A O 1
ATOM 1933 N N . PRO A 1 241 ? -5.472 12.032 5.048 1.00 45.69 241 PRO A N 1
ATOM 1934 C CA . PRO A 1 241 ? -6.383 11.890 6.183 1.00 45.69 241 PRO A CA 1
ATOM 1935 C C . PRO A 1 241 ? -7.382 10.737 6.021 1.00 45.69 241 PRO A C 1
ATOM 1937 O O . PRO A 1 241 ? -7.683 10.076 7.004 1.00 45.69 241 PRO A O 1
ATOM 1940 N N . LYS A 1 242 ? -7.799 10.407 4.791 1.00 46.41 242 LYS A N 1
ATOM 1941 C CA . LYS A 1 242 ? -8.747 9.307 4.522 1.00 46.41 242 LYS A CA 1
ATOM 1942 C C . LYS A 1 242 ? -8.113 7.908 4.473 1.00 46.41 242 LYS A C 1
ATOM 1944 O O . LYS A 1 242 ? -8.821 6.904 4.556 1.00 46.41 242 LYS A O 1
ATOM 1949 N N . LEU A 1 243 ? -6.787 7.825 4.311 1.00 42.84 243 LEU A N 1
ATOM 1950 C CA . LEU A 1 243 ? -6.062 6.564 4.102 1.00 42.84 243 LEU A CA 1
ATOM 1951 C C . LEU A 1 243 ? -5.167 6.174 5.285 1.00 42.84 243 LEU A C 1
ATOM 1953 O O . LEU A 1 243 ? -4.873 4.994 5.424 1.00 42.84 243 LEU A O 1
ATOM 1957 N N . THR A 1 244 ? -4.808 7.088 6.196 1.00 43.06 244 THR A N 1
ATOM 1958 C CA . THR A 1 244 ? -4.228 6.708 7.507 1.00 43.06 244 THR A CA 1
ATOM 1959 C C . THR A 1 244 ? -5.189 5.867 8.347 1.00 43.06 244 THR A C 1
ATOM 1961 O O . THR A 1 244 ? -4.755 5.065 9.163 1.00 43.06 244 THR A O 1
ATOM 1964 N N . GLU A 1 245 ? -6.491 5.962 8.097 1.00 46.16 245 GLU A N 1
ATOM 1965 C CA . GLU A 1 245 ? -7.497 5.069 8.676 1.00 46.16 245 GLU A CA 1
ATOM 1966 C C . GLU A 1 245 ? -7.473 3.642 8.098 1.00 46.16 245 GLU A C 1
ATOM 1968 O O . GLU A 1 245 ? -8.114 2.760 8.665 1.00 46.16 245 GLU A O 1
ATOM 1973 N N . LEU A 1 246 ? -6.674 3.347 7.054 1.00 42.38 246 LEU A N 1
ATOM 1974 C CA . LEU A 1 246 ? -6.324 1.950 6.749 1.00 42.38 246 LEU A CA 1
ATOM 1975 C C . LEU A 1 246 ? -5.586 1.282 7.918 1.00 42.38 246 LEU A C 1
ATOM 1977 O O . LEU A 1 246 ? -5.551 0.062 7.974 1.00 42.38 246 LEU A O 1
ATOM 1981 N N . ILE A 1 247 ? -5.047 2.029 8.885 1.00 44.34 247 ILE A N 1
ATOM 1982 C CA . ILE A 1 247 ? -4.428 1.453 10.088 1.00 44.34 247 ILE A CA 1
ATOM 1983 C C . ILE A 1 247 ? -5.475 0.773 10.992 1.00 44.34 247 ILE A C 1
ATOM 1985 O O . ILE A 1 247 ? -5.135 -0.138 11.743 1.00 44.34 247 ILE A O 1
ATOM 1989 N N . LEU A 1 248 ? -6.771 1.088 10.846 1.00 42.34 248 LEU A N 1
ATOM 1990 C CA . LEU A 1 248 ? -7.836 0.306 11.485 1.00 42.34 248 LEU A CA 1
ATOM 1991 C C . LEU A 1 248 ? -7.972 -1.117 10.917 1.00 42.34 248 LEU A C 1
ATOM 1993 O O . LEU A 1 248 ? -8.695 -1.936 11.483 1.00 42.34 248 LEU A O 1
ATOM 1997 N N . VAL A 1 249 ? -7.305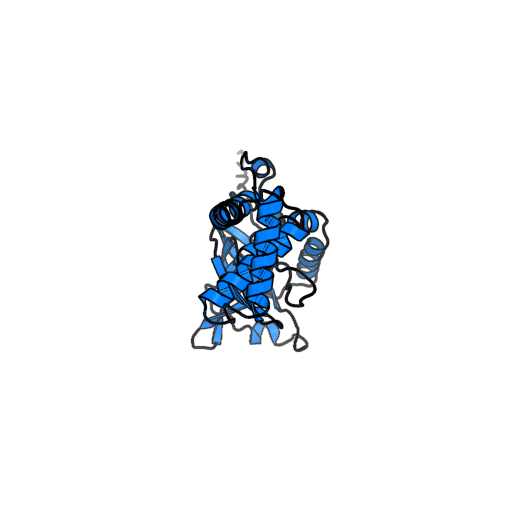 -1.415 9.799 1.00 42.91 249 VAL A N 1
ATOM 1998 C CA . VAL A 1 249 ? -7.404 -2.683 9.072 1.00 42.91 249 VAL A CA 1
ATOM 1999 C C . VAL A 1 249 ? -6.378 -3.718 9.535 1.00 42.91 249 VAL A C 1
ATOM 2001 O O . VAL A 1 249 ? -6.663 -4.907 9.467 1.00 42.91 249 VAL A O 1
ATOM 2004 N N . ASP A 1 250 ? -5.233 -3.300 10.068 1.00 47.22 250 ASP A N 1
ATOM 2005 C CA . ASP A 1 250 ? -4.086 -4.196 10.315 1.00 47.22 250 ASP A CA 1
ATOM 2006 C C . ASP A 1 250 ? -4.013 -4.759 11.737 1.00 47.22 250 ASP A C 1
ATOM 2008 O O . ASP A 1 250 ? -3.013 -5.303 12.207 1.00 47.22 250 ASP A O 1
ATOM 2012 N N . ILE A 1 251 ? -5.112 -4.615 12.461 1.00 44.97 251 ILE A N 1
ATOM 2013 C CA . ILE A 1 251 ? -5.184 -4.938 13.876 1.00 44.97 251 ILE A CA 1
ATOM 2014 C C . ILE A 1 251 ? -5.149 -6.458 14.117 1.00 44.97 251 ILE A C 1
ATOM 2016 O O . ILE A 1 251 ? -4.789 -6.909 15.209 1.00 44.97 251 ILE A O 1
ATOM 2020 N N . ASP A 1 252 ? -5.445 -7.230 13.068 1.00 40.25 252 ASP A N 1
ATOM 2021 C CA . ASP A 1 252 ? -5.484 -8.688 13.087 1.00 40.25 252 ASP A CA 1
ATOM 2022 C C . ASP A 1 252 ? -4.145 -9.363 12.765 1.00 40.25 252 ASP A C 1
ATOM 2024 O O . ASP A 1 252 ? -4.072 -10.590 12.630 1.00 40.25 252 ASP A O 1
ATOM 2028 N N . SER A 1 253 ? -3.063 -8.595 12.654 1.00 38.69 253 SER A N 1
ATOM 2029 C CA . SER A 1 253 ? -1.819 -9.146 12.151 1.00 38.69 253 SER A CA 1
ATOM 2030 C C . SER A 1 253 ? -0.583 -8.662 12.897 1.00 38.69 253 SER A C 1
ATOM 2032 O O . SER A 1 253 ? -0.124 -7.542 12.719 1.00 38.69 253 SER A O 1
ATOM 2034 N N . ASN A 1 254 ? -0.078 -9.590 13.718 1.00 39.97 254 ASN A N 1
ATOM 2035 C CA . ASN A 1 254 ? 1.269 -9.707 14.294 1.00 39.97 254 ASN A CA 1
ATOM 2036 C C . ASN A 1 254 ? 2.021 -8.417 14.615 1.00 39.97 254 ASN A C 1
ATOM 2038 O O . ASN A 1 254 ? 2.842 -7.998 13.775 1.00 39.97 254 ASN A O 1
#

Radius of gyration: 21.5 Å; Cα contacts (8 Å, |Δi|>4): 386; chains: 1; bounding box: 54×39×87 Å

Foldseek 3Di:
DDDPPPPPPPQDEAEALCVFFADPVLLDDPDDQPCVPDDPVLLVLLLLLLLLVLCVVVVNDDCPDPSVVSNVVSVVVCVVVVHDSVVNVVCLVVSVVSLLVSGGHQSQAFHKYWAKAFWDADDADPVRFGFKTKGALDDPQPPPDDGAFQSRIEIEGEPDGHPVCVQCVPPDDDVPDTFMKIFIFTKHQDKDWDWDAHPVGIFIDIHRMYTYTHDMHGDDPVSNVSSVVVVPDVVRVVSPPVRVSCSSVGSNDD

Solvent-accessible surface area (backbone atoms only — not comparable to full-atom values): 14589 Å² total; per-residue (Å²): 141,83,84,80,77,80,76,75,76,74,74,74,64,39,60,51,76,73,68,34,45,36,56,82,79,48,77,71,62,94,74,79,61,81,67,78,79,49,50,73,67,54,51,49,47,52,39,53,34,49,32,46,52,40,32,35,77,67,73,72,42,60,78,83,36,71,62,43,53,51,36,55,50,48,53,52,52,34,55,78,70,71,48,60,62,70,61,52,62,70,42,46,66,59,51,52,52,49,52,52,56,45,43,36,32,84,86,44,57,80,22,47,31,45,43,56,26,31,59,45,85,74,41,60,47,98,85,71,21,41,34,30,31,37,40,19,66,64,82,42,66,53,97,88,43,75,67,69,53,33,52,50,24,31,42,33,39,39,79,60,69,36,55,60,67,69,77,48,65,86,52,82,86,50,102,77,64,79,52,47,30,30,37,30,36,40,29,33,80,38,71,47,76,42,83,42,83,47,91,91,43,58,45,78,48,48,17,41,24,29,29,48,29,78,43,76,42,74,50,51,75,66,51,50,50,53,34,53,53,53,74,72,37,67,76,52,61,70,56,40,77,77,45,63,58,55,63,65,67,55,48,85,56,111

Secondary structure (DSSP, 8-state):
-------------B-SGGGGSPPGGGG--S---TTTTS-HHHHHHHHHHHHHHHHHHTTSS-TTSHHHHHHHHHHHHHHHTT--HHHHHHHHHHHHHHHHHHHS-TT-TTEEEEEEEEEEEEEE-TTS-EEEEEEES----STTSPPPPGGG-EEEEEEEEE-HHHHTTTS---TT---EEEEEEEEEEEEEEEEEEETTEEEEEEEEEEEEEEEEEEPPHHHHHHHHHHHT-HHHHHHHHHHGGGGGGGGG--

pLDDT: mean 79.4, std 18.2, range [30.5, 98.25]

Nearest PDB structures (foldseek):
  4hsp-assembly1_A  TM=8.140E-01  e=8.771E-09  Pseudomonas aeruginosa PAO1
  4k0u-assembly1_A  TM=4.425E-01  e=1.370E+00  Dickeya dadantii 3937
  6od8-assembly1_B  TM=4.154E-01  e=5.625E-01  Leishmania major
  1asz-assembly1_B  TM=3.781E-01  e=5.625E-01  unclassified
  4f2a-assembly1_A  TM=2.237E-01  e=5.625E-01  Homo sapiens